Protein AF-A0AAN8J9K2-F1 (afdb_monomer)

Mean predicted aligned error: 12.11 Å

Radius of gyration: 24.66 Å; Cα contacts (8 Å, |Δi|>4): 725; chains: 1; bounding box: 83×42×64 Å

Sequence (300 aa):
MKTLQLVILACVVIAAQAEIIGHATCDNSMQFYADGVLYTHTNDNDWTKSSPIRIPDNTQVIAVKCLDLGVVGGIKLSLSNGIRTDRTWKCSATHQYGWETPQFDDRGWSYAVSSHFNWGSQPAALNGKADWIWTNIFWGRDTTVYCRKVIGRGISGHATCDNRMQFYADGVPYTHVNDNDWTKSSIIGIPDNTQVIAIKCLDYGVVGGIKLALSNGVKTDRTWKCSATYEYGWETPEFNDGYWPYAVLPDFDWGSQPAALNGRAQWIWTTGFWGQDTTVYCRKVIGYRQVAVAASHSHS

pLDDT: mean 87.19, std 16.58, range [32.22, 98.75]

Secondary structure (DSSP, 8-state):
--------------PPPPEEEEEEEEESEEEEEETTEEE--TTTT-TTS-EEEEEETT--EEEEEEE-SSS--EEEEEETTS-B-STTSEEESS--TTTTSTT---TTSEEPEE-----SS--GGGTTTS--EE-S-TTTT--EEEEEEE----EEEEEEEESEEEEEETTEEE--TTTT-TTSPEEEEE-TT--EEEEEEE--SS--EEEEEETTS-B-STTSEEESS--TTTTSTT---TTSPBPB-------S--GGGTTTS--BB-TTTTTT-SEEEEEEE-S-------------

Solvent-accessible surface area (backbone atoms only — not comparable to full-atom values): 16606 Å² total; per-residue (Å²): 133,88,81,82,81,82,82,79,81,78,79,78,79,74,76,77,77,61,66,36,38,36,38,35,34,14,32,31,35,44,46,42,24,48,52,52,46,79,56,87,58,94,30,31,70,35,44,57,37,56,25,80,42,76,43,61,59,66,41,39,16,40,20,37,39,32,36,30,87,69,48,70,58,33,37,37,32,39,38,73,83,70,53,48,34,46,53,87,30,34,24,36,66,67,90,57,91,60,62,35,28,69,87,47,84,60,84,87,42,45,58,21,35,67,59,86,75,81,78,76,74,60,27,76,94,52,60,94,60,44,34,39,26,35,57,89,54,68,74,48,70,53,36,42,39,44,35,37,39,84,66,35,82,35,38,33,36,37,34,34,18,35,33,34,43,45,41,25,50,51,49,46,77,56,88,56,94,31,33,71,35,42,61,36,56,23,80,43,75,42,57,62,73,40,37,16,42,20,37,39,32,37,31,85,68,56,61,39,36,34,37,30,34,37,73,82,69,54,48,34,44,58,88,30,32,24,37,67,67,92,58,92,58,64,36,28,63,85,49,82,56,87,84,44,47,61,21,36,65,68,96,68,84,79,74,73,60,27,75,92,49,61,93,61,40,34,55,24,30,50,94,35,29,76,50,72,43,46,42,37,42,35,36,39,79,75,38,88,76,82,75,76,80,80,79,83,79,88,81,132

Organism: Patella caerulea (NCBI:txid87958)

Structure (mmCIF, N/CA/C/O backbone):
data_AF-A0AAN8J9K2-F1
#
_entry.id   AF-A0AAN8J9K2-F1
#
loop_
_atom_site.group_PDB
_atom_site.id
_atom_site.type_symbol
_atom_site.label_atom_id
_atom_site.label_alt_id
_atom_site.label_comp_id
_atom_site.label_asym_id
_atom_site.label_entity_id
_atom_site.label_seq_id
_atom_site.pdbx_PDB_ins_code
_atom_site.Cartn_x
_atom_site.Cartn_y
_atom_site.Cartn_z
_atom_site.occupancy
_atom_site.B_iso_or_equiv
_atom_site.auth_seq_id
_atom_site.auth_comp_id
_atom_site.auth_asym_id
_atom_site.auth_atom_id
_atom_site.pdbx_PDB_model_num
ATOM 1 N N . MET A 1 1 ? -54.247 -21.910 -25.035 1.00 41.12 1 MET A N 1
ATOM 2 C CA . MET A 1 1 ? -53.601 -20.578 -25.025 1.00 41.12 1 MET A CA 1
ATOM 3 C C . MET A 1 1 ? -52.113 -20.782 -24.790 1.00 41.12 1 MET A C 1
ATOM 5 O O . MET A 1 1 ? -51.769 -21.415 -23.805 1.00 41.12 1 MET A O 1
ATOM 9 N N . LYS A 1 2 ? -51.252 -20.366 -25.729 1.00 36.28 2 LYS A N 1
ATOM 10 C CA . LYS A 1 2 ? -49.790 -20.498 -25.612 1.00 36.28 2 LYS A CA 1
ATOM 11 C C . LYS A 1 2 ? -49.259 -19.380 -24.712 1.00 36.28 2 LYS A C 1
ATOM 13 O O . LYS A 1 2 ? -49.459 -18.212 -25.028 1.00 36.28 2 LYS A O 1
ATOM 18 N N . THR A 1 3 ? -48.611 -19.741 -23.612 1.00 37.56 3 THR A N 1
ATOM 19 C CA . THR A 1 3 ? -47.959 -18.803 -22.694 1.00 37.56 3 THR A CA 1
ATOM 20 C C . THR A 1 3 ? -46.644 -18.338 -23.318 1.00 37.56 3 THR A C 1
ATOM 22 O O . THR A 1 3 ? -45.768 -19.154 -23.598 1.00 37.56 3 THR A O 1
ATOM 25 N N . LEU A 1 4 ? -46.523 -17.037 -23.585 1.00 37.03 4 LEU A N 1
ATOM 26 C CA . LEU A 1 4 ? -45.286 -16.407 -24.043 1.00 37.03 4 LEU A CA 1
ATOM 27 C C . LEU A 1 4 ? -44.317 -16.331 -22.850 1.00 37.03 4 LEU A C 1
ATOM 29 O O . LEU A 1 4 ? -44.597 -15.629 -21.880 1.00 37.03 4 LEU A O 1
ATOM 33 N N . GLN A 1 5 ? -43.197 -17.052 -22.898 1.00 40.88 5 GLN A N 1
ATOM 34 C CA . GLN A 1 5 ? -42.096 -16.849 -21.955 1.00 40.88 5 GLN A CA 1
ATOM 35 C C . GLN A 1 5 ? -41.319 -15.598 -22.373 1.00 40.88 5 GLN A C 1
ATOM 37 O O . GLN A 1 5 ? -40.659 -15.576 -23.410 1.00 40.88 5 GLN A O 1
ATOM 42 N N . LEU A 1 6 ? -41.425 -14.548 -21.561 1.00 37.19 6 LEU A N 1
ATOM 43 C CA . LEU A 1 6 ? -40.608 -13.350 -21.680 1.00 37.19 6 LEU A CA 1
ATOM 44 C C . LEU A 1 6 ? -39.219 -13.663 -21.104 1.00 37.19 6 LEU A C 1
ATOM 46 O O . LEU A 1 6 ? -39.054 -13.775 -19.891 1.00 37.19 6 LEU A O 1
ATOM 50 N N . VAL A 1 7 ? -38.224 -13.843 -21.971 1.00 44.41 7 VAL A N 1
ATOM 51 C CA . VAL A 1 7 ? -36.820 -13.965 -21.558 1.00 44.41 7 VAL A CA 1
ATOM 52 C C . VAL A 1 7 ? -36.289 -12.554 -21.317 1.00 44.41 7 VAL A C 1
ATOM 54 O O . VAL A 1 7 ? -36.022 -11.815 -22.262 1.00 44.41 7 VAL A O 1
ATOM 57 N N . ILE A 1 8 ? -36.173 -12.156 -20.049 1.00 47.91 8 ILE A N 1
ATOM 58 C CA . ILE A 1 8 ? -35.512 -10.904 -19.669 1.00 47.91 8 ILE A CA 1
ATOM 59 C C . ILE A 1 8 ? -34.005 -11.165 -19.683 1.00 47.91 8 ILE A C 1
ATOM 61 O O . ILE A 1 8 ? -33.465 -11.820 -18.794 1.00 47.91 8 ILE A O 1
ATOM 65 N N . LEU A 1 9 ? -33.330 -10.669 -20.719 1.00 43.59 9 LEU A N 1
ATOM 66 C CA . LEU A 1 9 ? -31.875 -10.653 -20.797 1.00 43.59 9 LEU A CA 1
ATOM 67 C C . LEU A 1 9 ? -31.359 -9.566 -19.840 1.00 43.59 9 LEU A C 1
ATOM 69 O O . LEU A 1 9 ? -31.400 -8.377 -20.156 1.00 43.59 9 LEU A O 1
ATOM 73 N N . ALA A 1 10 ? -30.919 -9.956 -18.644 1.00 49.59 10 ALA A N 1
ATOM 74 C CA . ALA A 1 10 ? -30.239 -9.043 -17.734 1.00 49.59 10 ALA A CA 1
ATOM 75 C C . ALA A 1 10 ? -28.840 -8.734 -18.293 1.00 49.59 10 ALA A C 1
ATOM 77 O O . ALA A 1 10 ? -27.917 -9.538 -18.172 1.00 49.59 10 ALA A O 1
ATOM 78 N N . CYS A 1 11 ? -28.683 -7.572 -18.930 1.00 40.84 11 CYS A N 1
ATOM 79 C CA . CYS A 1 11 ? -27.366 -7.020 -19.231 1.00 40.84 11 CYS A CA 1
ATOM 80 C C . CYS A 1 11 ? -26.673 -6.667 -17.912 1.00 40.84 11 CYS A C 1
ATOM 82 O O . CYS A 1 11 ? -26.972 -5.643 -17.298 1.00 40.84 11 CYS A O 1
ATOM 84 N N . VAL A 1 12 ? -25.736 -7.511 -17.480 1.00 45.75 12 VAL A N 1
ATOM 85 C CA . VAL A 1 12 ? -24.759 -7.143 -16.455 1.00 45.75 12 VAL A CA 1
ATOM 86 C C . VAL A 1 12 ? -23.856 -6.082 -17.077 1.00 45.75 12 VAL A C 1
ATOM 88 O O . VAL A 1 12 ? -22.980 -6.387 -17.883 1.00 45.75 12 VAL A O 1
ATOM 91 N N . VAL A 1 13 ? -24.099 -4.816 -16.743 1.00 42.50 13 VAL A N 1
ATOM 92 C CA . VAL A 1 13 ? -23.160 -3.738 -17.053 1.00 42.50 13 VAL A CA 1
ATOM 93 C C . VAL A 1 13 ? -21.994 -3.894 -16.085 1.00 42.50 13 VAL A C 1
ATOM 95 O O . VAL A 1 13 ? -22.038 -3.406 -14.959 1.00 42.50 13 VAL A O 1
ATOM 98 N N . ILE A 1 14 ? -20.963 -4.628 -16.502 1.00 46.41 14 ILE A N 1
ATOM 99 C CA . ILE A 1 14 ? -19.671 -4.602 -15.818 1.00 46.41 14 ILE A CA 1
ATOM 100 C C . ILE A 1 14 ? -19.115 -3.205 -16.083 1.00 46.41 14 ILE A C 1
ATOM 102 O O . ILE A 1 14 ? -18.741 -2.888 -17.213 1.00 46.41 14 ILE A O 1
ATOM 106 N N . ALA A 1 15 ? -19.134 -2.335 -15.073 1.00 48.16 15 ALA A N 1
ATOM 107 C CA . ALA A 1 15 ? -18.411 -1.076 -15.157 1.00 48.16 15 ALA A CA 1
ATOM 108 C C . ALA A 1 15 ? -16.940 -1.416 -15.434 1.00 48.16 15 ALA A C 1
ATOM 110 O O . ALA A 1 15 ? -16.332 -2.171 -14.676 1.00 48.16 15 ALA A O 1
ATOM 111 N N . ALA A 1 16 ? -16.395 -0.925 -16.549 1.00 55.97 16 ALA A N 1
ATOM 112 C CA . ALA A 1 16 ? -14.984 -1.108 -16.852 1.00 55.97 16 ALA A CA 1
ATOM 113 C C . ALA A 1 16 ? -14.168 -0.514 -15.696 1.00 55.97 16 ALA A C 1
ATOM 115 O O . ALA A 1 16 ? -14.369 0.649 -15.338 1.00 55.97 16 ALA A O 1
ATOM 116 N N . GLN A 1 17 ? -13.295 -1.322 -15.092 1.00 58.59 17 GLN A N 1
ATOM 117 C CA . GLN A 1 17 ? -12.352 -0.833 -14.093 1.00 58.59 17 GLN A CA 1
ATOM 118 C C . GLN A 1 17 ? -11.498 0.252 -14.754 1.00 58.59 17 GLN A C 1
ATOM 120 O O . GLN A 1 17 ? -11.040 0.075 -15.885 1.00 58.59 17 GLN A O 1
ATOM 125 N N . ALA A 1 18 ? -11.350 1.400 -14.097 1.00 72.75 18 ALA A N 1
ATOM 126 C CA . ALA A 1 18 ? -10.503 2.454 -14.625 1.00 72.75 18 ALA A CA 1
ATOM 127 C C . ALA A 1 18 ? -9.048 1.955 -14.673 1.00 72.75 18 ALA A C 1
ATOM 129 O O . ALA A 1 18 ? -8.596 1.207 -13.808 1.00 72.75 18 ALA A O 1
ATOM 130 N N . GLU A 1 19 ? -8.332 2.321 -15.736 1.00 87.44 19 GLU A N 1
ATOM 131 C CA . GLU A 1 19 ? -6.984 1.823 -16.009 1.00 87.44 19 GLU A CA 1
ATOM 132 C C . GLU A 1 19 ? -5.962 2.960 -15.919 1.00 87.44 19 GLU A C 1
ATOM 134 O O . GLU A 1 19 ? -6.150 4.049 -16.474 1.00 87.44 19 GLU A O 1
ATOM 139 N N . ILE A 1 20 ? -4.820 2.676 -15.298 1.00 89.25 20 ILE A N 1
ATOM 140 C CA . ILE A 1 20 ? -3.586 3.412 -15.554 1.00 89.25 20 ILE A CA 1
ATOM 141 C C . ILE A 1 20 ? -2.938 2.780 -16.784 1.00 89.25 20 ILE A C 1
ATOM 143 O O . ILE A 1 20 ? -2.649 1.584 -16.819 1.00 89.25 20 ILE A O 1
ATOM 147 N N . ILE A 1 21 ? -2.686 3.603 -17.797 1.00 95.12 21 ILE A N 1
ATOM 148 C CA . ILE A 1 21 ? -2.084 3.172 -19.057 1.00 95.12 21 ILE A CA 1
ATOM 149 C C . ILE A 1 21 ? -0.726 3.831 -19.240 1.00 95.12 21 ILE A C 1
ATOM 151 O O . ILE A 1 21 ? -0.488 4.930 -18.745 1.00 95.12 21 ILE A O 1
ATOM 155 N N . GLY A 1 22 ? 0.177 3.209 -19.982 1.00 95.81 22 GLY A N 1
ATOM 156 C CA . GLY A 1 22 ? 1.472 3.817 -20.247 1.00 95.81 22 GLY A CA 1
ATOM 157 C C . GLY A 1 22 ? 2.402 2.927 -21.034 1.00 95.81 22 GLY A C 1
ATOM 158 O O . GLY A 1 22 ? 1.971 2.044 -21.770 1.00 95.81 22 GLY A O 1
ATOM 159 N N . HIS A 1 23 ? 3.694 3.186 -20.885 1.00 97.69 23 HIS A N 1
ATOM 160 C CA . HIS A 1 23 ? 4.735 2.423 -21.551 1.00 97.69 23 HIS A CA 1
ATOM 161 C C . HIS A 1 23 ? 5.915 2.189 -20.618 1.00 97.69 23 HIS A C 1
ATOM 163 O O . HIS A 1 23 ? 6.234 3.043 -19.789 1.00 97.69 23 HIS A O 1
ATOM 169 N N . ALA A 1 24 ? 6.582 1.056 -20.799 1.00 97.44 24 ALA A N 1
ATOM 170 C CA . ALA A 1 24 ? 7.792 0.693 -20.079 1.00 97.44 24 ALA A CA 1
ATOM 171 C C . ALA A 1 24 ? 8.802 0.042 -21.024 1.00 97.44 24 ALA A C 1
ATOM 173 O O . ALA A 1 24 ? 8.425 -0.546 -22.037 1.00 97.44 24 ALA A O 1
ATOM 174 N N . THR A 1 25 ? 10.080 0.166 -20.707 1.00 96.88 25 THR A N 1
ATOM 175 C CA . THR A 1 25 ? 11.158 -0.556 -21.373 1.00 96.88 25 THR A CA 1
ATOM 176 C C . THR A 1 25 ? 12.334 -0.722 -20.416 1.00 96.88 25 THR A C 1
ATOM 178 O O . THR A 1 25 ? 12.466 0.030 -19.441 1.00 96.88 25 THR A O 1
ATOM 181 N N . CYS A 1 26 ? 13.183 -1.704 -20.692 1.00 95.38 26 CYS A N 1
ATOM 182 C CA . CYS A 1 26 ? 14.421 -1.918 -19.965 1.00 95.38 26 CYS A CA 1
ATOM 183 C C . CYS A 1 26 ? 15.499 -2.475 -20.898 1.00 95.38 26 CYS A C 1
ATOM 185 O O . CYS A 1 26 ? 15.197 -3.235 -21.815 1.00 95.38 26 CYS A O 1
ATOM 187 N N . ASP A 1 27 ? 16.745 -2.081 -20.652 1.00 94.25 27 ASP A N 1
ATOM 188 C CA . ASP A 1 27 ? 17.926 -2.598 -21.335 1.00 94.25 27 ASP A CA 1
ATOM 189 C C . ASP A 1 27 ? 18.567 -3.702 -20.469 1.00 94.25 27 ASP A C 1
ATOM 191 O O . ASP A 1 27 ? 19.147 -3.387 -19.432 1.00 94.25 27 ASP A O 1
ATOM 195 N N . ASN A 1 28 ? 18.401 -5.001 -20.762 1.00 92.81 28 ASN A N 1
ATOM 196 C CA . ASN A 1 28 ? 17.847 -5.624 -21.980 1.00 92.81 28 ASN A CA 1
ATOM 197 C C . ASN A 1 28 ? 16.523 -6.383 -21.790 1.00 92.81 28 ASN A C 1
ATOM 199 O O . ASN A 1 28 ? 15.751 -6.478 -22.740 1.00 92.81 28 ASN A O 1
ATOM 203 N N . SER A 1 29 ? 16.298 -6.999 -20.626 1.00 96.25 29 SER A N 1
ATOM 204 C CA . SER A 1 29 ? 15.162 -7.901 -20.393 1.00 96.25 29 SER A CA 1
ATOM 205 C C . SER A 1 29 ? 14.359 -7.483 -19.166 1.00 96.25 29 SER A C 1
ATOM 207 O O . SER A 1 29 ? 14.874 -7.437 -18.048 1.00 96.25 29 SER A O 1
ATOM 209 N N . MET A 1 30 ? 13.086 -7.171 -19.388 1.00 97.56 30 MET A N 1
ATOM 210 C CA . MET A 1 30 ? 12.161 -6.608 -18.418 1.00 97.56 30 MET A CA 1
ATOM 211 C C . MET A 1 30 ? 11.191 -7.664 -17.884 1.00 97.56 30 MET A C 1
ATOM 213 O O . MET A 1 30 ? 10.641 -8.473 -18.624 1.00 97.56 30 MET A O 1
ATOM 217 N N . GLN A 1 31 ? 10.897 -7.592 -16.592 1.00 98.0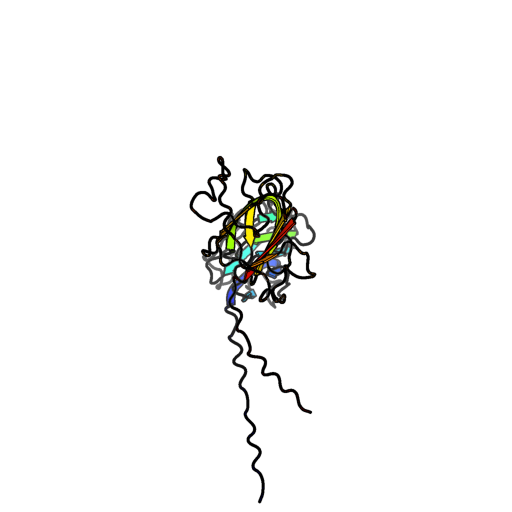6 31 GLN A N 1
ATOM 218 C CA . GLN A 1 31 ? 9.663 -8.122 -16.023 1.00 98.06 31 GLN A CA 1
ATOM 219 C C . GLN A 1 31 ? 8.965 -6.993 -15.275 1.00 98.06 31 GLN A C 1
ATOM 221 O O . GLN A 1 31 ? 9.548 -6.404 -14.361 1.00 98.06 31 GLN A O 1
ATOM 226 N N . PHE A 1 32 ? 7.735 -6.686 -15.677 1.00 98.25 32 PHE A N 1
ATOM 227 C CA . PHE A 1 32 ? 6.921 -5.644 -15.066 1.00 98.25 32 PHE A CA 1
ATOM 228 C C . PHE A 1 32 ? 5.867 -6.264 -14.148 1.00 98.25 32 PHE A C 1
ATOM 230 O O . PHE A 1 32 ? 5.163 -7.194 -14.536 1.00 98.25 32 PHE A O 1
ATOM 237 N N . TYR A 1 33 ? 5.734 -5.715 -12.948 1.00 98.19 33 TYR A N 1
ATOM 238 C CA . TYR A 1 33 ? 4.787 -6.148 -11.935 1.00 98.19 33 TYR A CA 1
ATOM 239 C C . TYR A 1 33 ? 3.902 -4.981 -11.502 1.00 98.19 33 TYR A C 1
ATOM 241 O O . TYR A 1 33 ? 4.382 -3.852 -11.366 1.00 98.19 33 TYR A O 1
ATOM 249 N N . ALA A 1 34 ? 2.637 -5.274 -11.217 1.00 95.50 34 ALA A N 1
ATOM 250 C CA . ALA A 1 34 ? 1.735 -4.386 -10.488 1.00 95.50 34 ALA A CA 1
ATOM 251 C C . ALA A 1 34 ? 1.108 -5.162 -9.330 1.00 95.50 34 ALA A C 1
ATOM 253 O O . ALA A 1 34 ? 0.528 -6.225 -9.545 1.00 95.50 34 ALA A O 1
ATOM 254 N N . ASP A 1 35 ? 1.294 -4.663 -8.108 1.00 90.31 35 ASP A N 1
ATOM 255 C CA . ASP A 1 35 ? 0.879 -5.309 -6.855 1.00 90.31 35 ASP A CA 1
ATOM 256 C C . ASP A 1 35 ? 1.276 -6.796 -6.762 1.00 90.31 35 ASP A C 1
ATOM 258 O O . ASP A 1 35 ? 0.542 -7.644 -6.260 1.00 90.31 35 ASP A O 1
ATOM 262 N N . GLY A 1 36 ? 2.464 -7.115 -7.275 1.00 91.12 36 GLY A N 1
ATOM 263 C CA . GLY A 1 36 ? 3.026 -8.463 -7.337 1.00 91.12 36 GLY A CA 1
ATOM 264 C C . GLY A 1 36 ? 2.519 -9.370 -8.459 1.00 91.12 36 GLY A C 1
ATOM 265 O O . GLY A 1 36 ? 3.048 -10.465 -8.640 1.00 91.12 36 GLY A O 1
ATOM 266 N N . VAL A 1 37 ? 1.568 -8.917 -9.275 1.00 94.81 37 VAL A N 1
ATOM 267 C CA . VAL A 1 37 ? 1.135 -9.638 -10.479 1.00 94.81 37 VAL A CA 1
ATOM 268 C C . VAL A 1 37 ? 2.083 -9.320 -11.632 1.00 94.81 37 VAL A C 1
ATOM 270 O O . VAL A 1 37 ? 2.276 -8.153 -11.964 1.00 94.81 37 VAL A O 1
ATOM 273 N N . LEU A 1 38 ? 2.661 -10.350 -12.255 1.00 96.81 38 LEU A N 1
ATOM 274 C CA . LEU A 1 38 ? 3.516 -10.223 -13.440 1.00 96.81 38 LEU A CA 1
ATOM 275 C C . LEU A 1 38 ? 2.678 -9.934 -14.695 1.00 96.81 38 LEU A C 1
ATOM 277 O O . LEU A 1 38 ? 1.781 -10.705 -15.034 1.00 96.81 38 LEU A O 1
ATOM 281 N N . TYR A 1 39 ? 3.040 -8.886 -15.433 1.00 95.19 39 TYR A N 1
ATOM 282 C CA . TYR A 1 39 ? 2.494 -8.578 -16.755 1.00 95.19 39 TYR A CA 1
ATOM 283 C C . TYR A 1 39 ? 3.565 -8.858 -17.804 1.00 95.19 39 TYR A C 1
ATOM 285 O O . TYR A 1 39 ? 4.663 -8.303 -17.751 1.00 95.19 39 TYR A O 1
ATOM 293 N N . THR A 1 40 ? 3.237 -9.728 -18.756 1.00 90.19 40 THR A N 1
ATOM 294 C CA . THR A 1 40 ? 4.143 -10.114 -19.842 1.00 90.19 40 THR A CA 1
ATOM 295 C C . THR A 1 40 ? 3.762 -9.399 -21.127 1.00 90.19 40 THR A C 1
ATOM 297 O O . THR A 1 40 ? 2.585 -9.329 -21.488 1.00 90.19 40 THR A O 1
ATOM 300 N N . HIS A 1 41 ? 4.760 -8.879 -21.835 1.00 90.50 41 HIS A N 1
ATOM 301 C CA . HIS A 1 41 ? 4.559 -8.178 -23.096 1.00 90.50 41 HIS A CA 1
ATOM 302 C C . HIS A 1 41 ? 5.574 -8.629 -24.146 1.00 90.50 41 HIS A C 1
ATOM 304 O O . HIS A 1 41 ? 6.641 -9.165 -23.858 1.00 90.50 41 HIS A O 1
ATOM 310 N N . THR A 1 42 ? 5.253 -8.374 -25.412 1.00 86.31 42 THR A N 1
ATOM 311 C CA . THR A 1 42 ? 6.068 -8.823 -26.549 1.00 86.31 42 THR A CA 1
ATOM 312 C C . THR A 1 42 ? 7.396 -8.080 -26.697 1.00 86.31 42 THR A C 1
ATOM 314 O O . THR A 1 42 ? 8.300 -8.597 -27.345 1.00 86.31 42 THR A O 1
ATOM 317 N N . ASN A 1 43 ? 7.520 -6.876 -26.130 1.00 92.06 43 ASN A N 1
ATOM 318 C CA . ASN A 1 43 ? 8.698 -6.012 -26.280 1.00 92.06 43 ASN A CA 1
ATOM 319 C C . ASN A 1 43 ? 9.626 -6.047 -25.055 1.00 92.06 43 ASN A C 1
ATOM 321 O O . ASN A 1 43 ? 10.591 -5.293 -25.007 1.00 92.06 43 ASN A O 1
ATOM 325 N N . ASP A 1 44 ? 9.365 -6.926 -24.083 1.00 92.44 44 ASP A N 1
ATOM 326 C CA . ASP A 1 44 ? 10.094 -6.951 -22.810 1.00 92.44 44 ASP A CA 1
ATOM 327 C C . ASP A 1 44 ? 11.592 -7.275 -22.963 1.00 92.44 44 ASP A C 1
ATOM 329 O O . ASP A 1 44 ? 12.351 -7.017 -22.041 1.00 92.44 44 ASP A O 1
ATOM 333 N N . ASN A 1 45 ? 12.033 -7.793 -24.116 1.00 93.69 45 ASN A N 1
ATOM 334 C CA . ASN A 1 45 ? 13.436 -8.123 -24.405 1.00 93.69 45 ASN A CA 1
ATOM 335 C C . ASN A 1 45 ? 14.073 -7.231 -25.494 1.00 93.69 45 ASN A C 1
ATOM 337 O O . ASN A 1 45 ? 15.044 -7.637 -26.133 1.00 93.69 45 ASN A O 1
ATOM 341 N N . ASP A 1 46 ? 13.490 -6.064 -25.782 1.00 91.38 46 ASP A N 1
ATOM 342 C CA . ASP A 1 46 ? 13.978 -5.132 -26.806 1.00 91.38 46 ASP A CA 1
ATOM 343 C C . ASP A 1 46 ? 13.831 -3.686 -26.318 1.00 91.38 46 ASP A C 1
ATOM 345 O O . ASP A 1 46 ? 12.769 -3.079 -26.453 1.00 91.38 46 ASP A O 1
ATOM 349 N N . TRP A 1 47 ? 14.914 -3.113 -25.786 1.00 91.19 47 TRP A N 1
ATOM 350 C CA . TRP A 1 47 ? 14.912 -1.766 -25.203 1.00 91.19 47 TRP A CA 1
ATOM 351 C C . TRP A 1 47 ? 14.592 -0.648 -26.208 1.00 91.19 47 TRP A C 1
ATOM 353 O O . TRP A 1 47 ? 14.177 0.452 -25.826 1.00 91.19 47 TRP A O 1
ATOM 363 N N . THR A 1 48 ? 14.762 -0.916 -27.508 1.00 92.31 48 THR A N 1
ATOM 364 C CA . THR A 1 48 ? 14.429 0.036 -28.579 1.00 92.31 48 THR A CA 1
ATOM 365 C C . THR A 1 48 ? 12.920 0.141 -28.803 1.00 92.31 48 THR A C 1
ATOM 367 O O . THR A 1 48 ? 12.433 1.093 -29.424 1.00 92.31 48 THR A O 1
ATOM 370 N N . LYS A 1 49 ? 12.156 -0.799 -28.236 1.00 93.81 49 LYS A N 1
ATOM 371 C CA . LYS A 1 49 ? 10.697 -0.816 -28.214 1.00 93.81 49 LYS A CA 1
ATOM 372 C C . LYS A 1 49 ? 10.201 -0.671 -26.780 1.00 93.81 49 LYS A C 1
ATOM 374 O O . LYS A 1 49 ? 10.861 -1.034 -25.813 1.00 93.81 49 LYS A O 1
ATOM 379 N N . SER A 1 50 ? 9.013 -0.100 -26.624 1.00 94.25 50 SER A N 1
ATOM 380 C CA . SER A 1 50 ? 8.344 -0.064 -25.328 1.00 94.25 50 SER A CA 1
ATOM 381 C C . SER A 1 50 ? 7.179 -1.042 -25.294 1.00 94.25 50 SER A C 1
ATOM 383 O O . SER A 1 50 ? 6.443 -1.203 -26.273 1.00 94.25 50 SER A O 1
ATOM 385 N N . SER A 1 51 ? 6.995 -1.683 -24.149 1.00 96.44 51 SER A N 1
ATOM 386 C CA . SER A 1 51 ? 5.829 -2.499 -23.836 1.00 96.44 51 SER A CA 1
ATOM 387 C C . SER A 1 51 ? 4.676 -1.589 -23.398 1.00 96.44 51 SER A C 1
ATOM 389 O O . SER A 1 51 ? 4.901 -0.692 -22.578 1.00 96.44 51 SER A O 1
ATOM 391 N N . PRO A 1 52 ? 3.460 -1.741 -23.955 1.00 95.81 52 PRO A N 1
ATOM 392 C CA . PRO A 1 52 ? 2.289 -1.012 -23.482 1.00 95.81 52 PRO A CA 1
ATOM 393 C C . PRO A 1 52 ? 1.859 -1.562 -22.121 1.00 95.81 52 PRO A C 1
ATOM 395 O O . PRO A 1 52 ? 1.642 -2.758 -21.986 1.00 95.81 52 PRO A O 1
ATOM 398 N N . ILE A 1 53 ? 1.701 -0.685 -21.136 1.00 96.50 53 ILE A N 1
ATOM 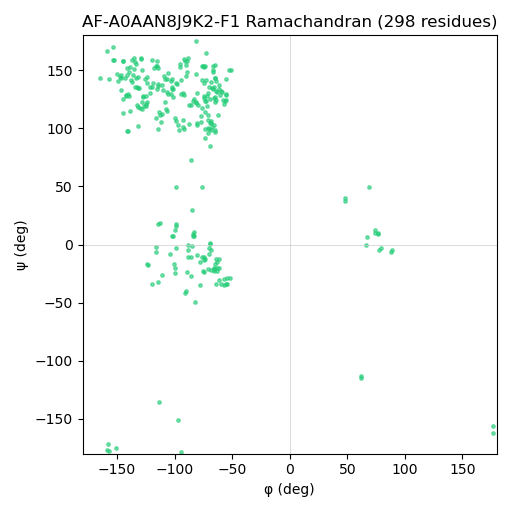399 C CA . ILE A 1 53 ? 1.259 -1.030 -19.785 1.00 96.50 53 ILE A CA 1
ATOM 400 C C . ILE A 1 53 ? -0.216 -0.673 -19.640 1.00 96.50 53 ILE A C 1
ATOM 402 O O . ILE A 1 53 ? -0.625 0.426 -20.023 1.00 96.50 53 ILE A O 1
ATOM 406 N N . ARG A 1 54 ? -0.996 -1.593 -19.072 1.00 95.12 54 ARG A N 1
ATOM 407 C CA . ARG A 1 54 ? -2.376 -1.379 -18.626 1.00 95.12 54 ARG A CA 1
ATOM 408 C C . ARG A 1 54 ? -2.554 -2.084 -17.295 1.00 95.12 54 ARG A C 1
ATOM 410 O O . ARG A 1 54 ? -2.422 -3.302 -17.233 1.00 95.12 54 ARG A O 1
ATOM 417 N N . ILE A 1 55 ? -2.796 -1.312 -16.248 1.00 92.75 55 ILE A N 1
ATOM 418 C CA . ILE A 1 55 ? -2.956 -1.813 -14.884 1.00 92.75 55 ILE A CA 1
ATOM 419 C C . ILE A 1 55 ? -4.189 -1.165 -14.251 1.00 92.75 55 ILE A C 1
ATOM 421 O O . ILE A 1 55 ? -4.558 -0.060 -14.659 1.00 92.75 55 ILE A O 1
ATOM 425 N N . PRO A 1 56 ? -4.814 -1.808 -13.256 1.00 87.62 56 PRO A N 1
ATOM 426 C CA . PRO A 1 56 ? -5.912 -1.204 -12.510 1.00 87.62 56 PRO A CA 1
ATOM 427 C C . PRO A 1 56 ? -5.521 0.149 -11.899 1.00 87.62 56 PRO A C 1
ATOM 429 O O . PRO A 1 56 ? -4.392 0.321 -11.430 1.00 87.62 56 PRO A O 1
ATOM 432 N N . ASP A 1 57 ? -6.432 1.120 -11.887 1.00 80.69 57 ASP A N 1
ATOM 433 C CA . ASP A 1 57 ? -6.178 2.454 -11.329 1.00 80.69 57 ASP A CA 1
ATOM 434 C C . ASP A 1 57 ? -5.947 2.475 -9.813 1.00 80.69 57 ASP A C 1
ATOM 436 O O . ASP A 1 57 ? -5.277 3.379 -9.312 1.00 80.69 57 ASP A O 1
ATOM 440 N N . ASN A 1 58 ? -6.396 1.431 -9.119 1.00 70.38 58 ASN A N 1
ATOM 441 C CA . ASN A 1 58 ? -6.135 1.166 -7.706 1.00 70.38 58 ASN A CA 1
ATOM 442 C C . ASN A 1 58 ? -4.788 0.460 -7.434 1.00 70.38 58 ASN A C 1
ATOM 444 O O . ASN A 1 58 ? -4.562 -0.012 -6.319 1.00 70.38 58 ASN A O 1
ATOM 448 N N . THR A 1 59 ? -3.893 0.349 -8.428 1.00 84.44 59 THR A N 1
ATOM 449 C CA . THR A 1 59 ? -2.560 -0.248 -8.226 1.00 84.44 59 THR A CA 1
ATOM 450 C C . THR A 1 59 ? -1.769 0.542 -7.180 1.00 84.44 59 THR A C 1
ATOM 452 O O . THR A 1 59 ? -1.593 1.757 -7.311 1.00 84.44 59 THR A O 1
ATOM 455 N N . GLN A 1 60 ? -1.215 -0.138 -6.174 1.00 83.69 60 GLN A N 1
ATOM 456 C CA . GLN A 1 60 ? -0.441 0.501 -5.104 1.00 83.69 60 GLN A CA 1
ATOM 457 C C . GLN A 1 60 ? 1.047 0.590 -5.408 1.00 83.69 60 GLN A C 1
ATOM 459 O O . GLN A 1 60 ? 1.678 1.611 -5.122 1.00 83.69 60 GLN A O 1
ATOM 464 N N . VAL A 1 61 ? 1.615 -0.470 -5.970 1.00 92.06 61 VAL A N 1
ATOM 465 C CA . VAL A 1 61 ? 3.037 -0.599 -6.266 1.00 92.06 61 VAL A CA 1
ATOM 466 C C . VAL A 1 61 ? 3.210 -1.098 -7.686 1.00 92.06 61 VAL A C 1
ATOM 468 O O . VAL A 1 61 ? 2.586 -2.066 -8.107 1.00 92.06 61 VAL A O 1
ATOM 471 N N . ILE A 1 62 ? 4.122 -0.457 -8.408 1.00 97.44 62 ILE A N 1
ATOM 472 C CA . ILE A 1 62 ? 4.695 -1.022 -9.627 1.00 97.44 62 ILE A CA 1
ATOM 473 C C . ILE A 1 62 ? 6.142 -1.401 -9.370 1.00 97.44 62 ILE A C 1
ATOM 475 O O . ILE A 1 62 ? 6.867 -0.727 -8.630 1.00 97.44 62 ILE A O 1
ATOM 479 N N . ALA A 1 63 ? 6.557 -2.484 -10.004 1.00 98.38 63 ALA A N 1
ATOM 480 C CA . ALA A 1 63 ? 7.870 -3.068 -9.836 1.00 98.38 63 ALA A CA 1
ATOM 481 C C . ALA A 1 63 ? 8.422 -3.490 -11.197 1.00 98.38 63 ALA A C 1
ATOM 483 O O . ALA A 1 63 ? 7.698 -3.968 -12.065 1.00 98.38 63 ALA A O 1
ATOM 484 N N . VAL A 1 64 ? 9.719 -3.295 -11.395 1.00 98.50 64 VAL A N 1
ATOM 485 C CA . VAL A 1 64 ? 10.431 -3.661 -12.612 1.00 98.50 64 VAL A CA 1
ATOM 486 C C . VAL A 1 64 ? 11.685 -4.415 -12.216 1.00 98.50 64 VAL A C 1
ATOM 488 O O . VAL A 1 64 ? 12.556 -3.870 -11.539 1.00 98.50 64 VAL A O 1
ATOM 491 N N . LYS A 1 65 ? 11.777 -5.670 -12.646 1.00 98.38 65 LYS A N 1
ATOM 492 C CA . LYS A 1 65 ? 13.050 -6.382 -12.695 1.00 98.38 65 LYS A CA 1
ATOM 493 C C . LYS A 1 65 ? 13.634 -6.150 -14.078 1.00 98.38 65 LYS A C 1
ATOM 495 O O . LYS A 1 65 ? 12.949 -6.372 -15.072 1.00 98.38 65 LYS A O 1
ATOM 500 N N . CYS A 1 66 ? 14.882 -5.717 -14.129 1.00 97.69 66 CYS A N 1
ATOM 501 C CA . CYS A 1 66 ? 15.614 -5.518 -15.366 1.00 97.69 66 CYS A CA 1
ATOM 502 C C . CYS A 1 66 ? 16.915 -6.311 -15.329 1.00 97.69 66 CYS A C 1
ATOM 504 O O . CYS A 1 66 ? 17.677 -6.202 -14.368 1.00 97.69 66 CYS A O 1
ATOM 506 N N . LEU A 1 67 ? 17.142 -7.118 -16.358 1.00 96.75 67 LEU A N 1
ATOM 507 C CA . LEU A 1 67 ? 18.377 -7.853 -16.594 1.00 96.75 67 LEU A CA 1
ATOM 508 C C . LEU A 1 67 ? 19.135 -7.181 -17.746 1.00 96.75 67 LEU A C 1
ATOM 510 O O . LEU A 1 67 ? 18.663 -7.182 -18.883 1.00 96.75 67 LEU A O 1
ATOM 514 N N . ASP A 1 68 ? 20.303 -6.632 -17.432 1.00 94.50 68 ASP A N 1
ATOM 515 C CA . ASP A 1 68 ? 21.304 -6.142 -18.379 1.00 94.50 68 ASP A CA 1
ATOM 516 C C . ASP A 1 68 ? 22.203 -7.314 -18.807 1.00 94.50 68 ASP A C 1
ATOM 518 O O . ASP A 1 68 ? 22.835 -7.979 -17.982 1.00 94.50 68 ASP A O 1
ATOM 522 N N . LEU A 1 69 ? 22.222 -7.591 -20.109 1.00 91.38 69 LEU A N 1
ATOM 523 C CA . LEU A 1 69 ? 23.082 -8.574 -20.775 1.00 91.38 69 LEU A CA 1
ATOM 524 C C . LEU A 1 69 ? 24.313 -7.908 -21.415 1.00 91.38 69 LEU A C 1
ATOM 526 O O . LEU A 1 69 ? 25.146 -8.601 -22.005 1.00 91.38 69 LEU A O 1
ATOM 530 N N . GLY A 1 70 ? 24.407 -6.579 -21.345 1.00 87.56 70 GLY A N 1
ATOM 531 C CA . GLY A 1 70 ? 25.477 -5.775 -21.909 1.00 87.56 70 GLY A CA 1
ATOM 532 C C . GLY A 1 70 ? 26.327 -5.093 -20.839 1.00 87.56 70 GLY A C 1
ATOM 533 O O . GLY A 1 70 ? 26.801 -5.712 -19.888 1.00 87.56 70 GLY A O 1
ATOM 534 N N . VAL A 1 71 ? 26.611 -3.811 -21.077 1.00 85.69 71 VAL A N 1
ATOM 535 C CA . VAL A 1 71 ? 27.467 -2.981 -20.215 1.00 85.69 71 VAL A CA 1
ATOM 536 C C . VAL A 1 71 ? 26.655 -1.907 -19.488 1.00 85.69 71 VAL A C 1
ATOM 538 O O . VAL A 1 71 ? 27.079 -1.421 -18.440 1.00 85.69 71 VAL A O 1
ATOM 541 N N . VAL A 1 72 ? 25.522 -1.476 -20.043 1.00 89.94 72 VAL A N 1
ATOM 542 C CA . VAL A 1 72 ? 24.747 -0.361 -19.497 1.00 89.94 72 VAL A CA 1
ATOM 543 C C . VAL A 1 72 ? 23.280 -0.752 -19.406 1.00 89.94 72 VAL A C 1
ATOM 545 O O . VAL A 1 72 ? 22.550 -0.671 -20.386 1.00 89.94 72 VAL A O 1
ATOM 548 N N . GLY A 1 73 ? 22.849 -1.083 -18.192 1.00 93.25 73 GLY A N 1
ATOM 549 C CA . GLY A 1 73 ? 21.444 -1.261 -17.866 1.00 93.25 73 GLY A CA 1
ATOM 550 C C . GLY A 1 73 ? 20.691 0.060 -17.714 1.00 93.25 73 GLY A C 1
ATOM 551 O O . GLY A 1 73 ? 21.247 1.109 -17.363 1.00 93.25 73 GLY A O 1
ATOM 552 N N . GLY A 1 74 ? 19.387 0.001 -17.955 1.00 95.56 74 GLY A N 1
ATOM 553 C CA . GLY A 1 74 ? 18.496 1.130 -17.739 1.00 95.56 74 GLY A CA 1
ATOM 554 C C . GLY A 1 74 ? 17.037 0.707 -17.731 1.00 95.56 74 GLY A C 1
ATOM 555 O O . GLY A 1 74 ? 16.628 -0.148 -18.507 1.00 95.56 74 GLY A O 1
ATOM 556 N N . ILE A 1 75 ? 16.237 1.338 -16.875 1.00 97.44 75 ILE A N 1
ATOM 557 C CA . ILE A 1 75 ? 14.775 1.203 -16.856 1.00 97.44 75 ILE A CA 1
ATOM 558 C C . ILE A 1 75 ? 14.162 2.549 -17.222 1.00 97.44 75 ILE A C 1
ATOM 560 O O . ILE A 1 75 ? 14.585 3.586 -16.704 1.00 97.44 75 ILE A O 1
ATOM 564 N N . LYS A 1 76 ? 13.140 2.543 -18.081 1.00 97.38 76 LYS A N 1
ATOM 565 C CA . LYS A 1 76 ? 12.396 3.752 -18.439 1.00 97.38 76 LYS A CA 1
ATOM 566 C C . LYS A 1 76 ? 10.905 3.478 -18.547 1.00 97.38 76 LYS A C 1
ATOM 568 O O . LYS A 1 76 ? 10.486 2.587 -19.279 1.00 97.38 76 LYS A O 1
ATOM 573 N N . LEU A 1 77 ? 10.091 4.264 -17.848 1.00 97.44 77 LEU A N 1
ATOM 574 C CA . LEU A 1 77 ? 8.638 4.094 -17.828 1.00 97.44 77 LEU A CA 1
ATOM 575 C C . LEU A 1 77 ? 7.915 5.425 -17.617 1.00 97.44 77 LEU A C 1
ATOM 577 O O . LEU A 1 77 ? 8.402 6.313 -16.918 1.00 97.44 77 LEU A O 1
ATOM 581 N N . SER A 1 78 ? 6.733 5.556 -18.219 1.00 97.62 78 SER A N 1
ATOM 582 C CA . SER A 1 78 ? 5.821 6.688 -18.026 1.00 97.62 78 SER A CA 1
ATOM 583 C C . SER A 1 78 ? 4.367 6.223 -18.123 1.00 97.62 78 SER A C 1
ATOM 585 O O . SER A 1 78 ? 4.013 5.494 -19.053 1.00 97.62 78 SER A O 1
ATOM 587 N N . LEU A 1 79 ? 3.542 6.647 -17.165 1.00 95.69 79 LEU A N 1
ATOM 588 C CA . LEU A 1 79 ? 2.135 6.275 -17.010 1.00 95.69 79 LEU A CA 1
ATOM 589 C C . LEU A 1 79 ? 1.206 7.498 -17.084 1.00 95.69 79 LEU A C 1
ATOM 591 O O . LEU A 1 79 ? 1.611 8.636 -16.837 1.00 95.69 79 LEU A O 1
ATOM 595 N N . SER A 1 80 ? -0.069 7.255 -17.389 1.00 92.56 80 SER A N 1
ATOM 596 C CA . SER A 1 80 ? -1.119 8.263 -17.583 1.00 92.56 80 SER A CA 1
ATOM 597 C C . SER A 1 80 ? -1.469 9.042 -16.317 1.00 92.56 80 SER A C 1
ATOM 599 O O . SER A 1 80 ? -1.945 10.170 -16.408 1.00 92.56 80 SER A O 1
ATOM 601 N N . ASN A 1 81 ? -1.193 8.483 -15.137 1.00 83.69 81 ASN A N 1
ATOM 602 C CA . ASN A 1 81 ? -1.385 9.141 -13.843 1.00 83.69 81 ASN A CA 1
ATOM 603 C C . ASN A 1 81 ? -0.210 10.058 -13.439 1.00 83.69 81 ASN A C 1
ATOM 605 O O . ASN A 1 81 ? -0.181 10.562 -12.317 1.00 83.69 81 ASN A O 1
ATOM 609 N N . GLY A 1 82 ? 0.756 10.276 -14.338 1.00 88.62 82 GLY A N 1
ATOM 610 C CA . GLY A 1 82 ? 1.904 11.159 -14.125 1.00 88.62 82 GLY A CA 1
ATOM 611 C C . GLY A 1 82 ? 3.115 10.484 -13.482 1.00 88.62 82 GLY A C 1
ATOM 612 O O . GLY A 1 82 ? 4.168 11.116 -13.379 1.00 88.62 82 GLY A O 1
ATOM 613 N N . ILE A 1 83 ? 3.007 9.209 -13.094 1.00 93.81 83 ILE A N 1
ATOM 614 C CA . ILE A 1 83 ? 4.159 8.434 -12.637 1.00 93.81 83 ILE A CA 1
ATOM 615 C C . ILE A 1 83 ? 5.127 8.225 -13.799 1.00 93.81 83 ILE A C 1
ATOM 617 O O . ILE A 1 83 ? 4.746 7.844 -14.906 1.00 93.81 83 ILE A O 1
ATOM 621 N N . ARG A 1 84 ? 6.407 8.455 -13.527 1.00 96.56 84 ARG A N 1
ATOM 622 C CA . ARG A 1 84 ? 7.508 8.242 -14.461 1.00 96.56 84 ARG A CA 1
ATOM 623 C C . ARG A 1 84 ? 8.737 7.751 -13.715 1.00 96.56 84 ARG A C 1
ATOM 625 O O . ARG A 1 84 ? 8.848 7.961 -12.506 1.00 96.56 84 ARG A O 1
ATOM 632 N N . THR A 1 85 ? 9.650 7.099 -14.420 1.00 98.06 85 THR A N 1
ATOM 633 C CA . THR A 1 85 ? 10.973 6.785 -13.876 1.00 98.06 85 THR A CA 1
ATOM 634 C C . THR A 1 85 ? 11.759 8.065 -13.639 1.00 98.06 85 THR A C 1
ATOM 636 O O . THR A 1 85 ? 11.880 8.914 -14.523 1.00 98.06 85 THR A O 1
ATOM 639 N N . ASP A 1 86 ? 12.240 8.209 -12.410 1.00 96.25 86 ASP A N 1
ATOM 640 C CA . ASP A 1 86 ? 13.063 9.310 -11.921 1.00 96.25 86 ASP A CA 1
ATOM 641 C C . ASP A 1 86 ? 13.838 8.853 -10.667 1.00 96.25 86 ASP A C 1
ATOM 643 O O . ASP A 1 86 ? 13.740 7.702 -10.228 1.00 96.25 86 ASP A O 1
ATOM 647 N N . ARG A 1 87 ? 14.597 9.761 -10.050 1.00 96.31 87 ARG A N 1
ATOM 648 C CA . ARG A 1 87 ? 15.423 9.467 -8.861 1.00 96.31 87 ARG A CA 1
ATOM 649 C C . ARG A 1 87 ? 14.627 9.153 -7.591 1.00 96.31 87 ARG A C 1
ATOM 651 O O . ARG A 1 87 ? 15.218 8.837 -6.566 1.00 96.31 87 ARG A O 1
ATOM 658 N N . THR A 1 88 ? 13.299 9.257 -7.621 1.00 95.25 88 THR A N 1
ATOM 659 C CA . THR A 1 88 ? 12.440 8.950 -6.467 1.00 95.25 88 THR A CA 1
ATOM 660 C C . THR A 1 88 ? 12.036 7.475 -6.402 1.00 95.25 88 THR A C 1
ATOM 662 O O . THR A 1 88 ? 11.287 7.080 -5.504 1.00 95.25 88 THR A O 1
ATOM 665 N N . TRP A 1 89 ? 12.484 6.661 -7.357 1.00 97.88 89 TRP A N 1
ATOM 666 C CA . TRP A 1 89 ? 12.343 5.207 -7.339 1.00 97.88 89 TRP A CA 1
ATOM 667 C C . TRP A 1 89 ? 13.319 4.566 -6.356 1.00 97.88 89 TRP A C 1
ATOM 669 O O . TRP A 1 89 ? 14.383 5.118 -6.079 1.00 97.88 89 TRP A O 1
ATOM 679 N N . LYS A 1 90 ? 12.958 3.392 -5.838 1.00 97.88 90 LYS A N 1
ATOM 680 C CA . LYS A 1 90 ? 13.804 2.581 -4.957 1.00 97.88 90 LYS A CA 1
ATOM 681 C C . LYS A 1 90 ? 14.324 1.384 -5.733 1.00 97.88 90 LYS A C 1
ATOM 683 O O . LYS A 1 90 ? 13.527 0.701 -6.369 1.00 97.88 90 LYS A O 1
ATOM 688 N N . CYS A 1 91 ? 15.628 1.124 -5.671 1.00 98.12 91 CYS A N 1
ATOM 689 C CA . CYS A 1 91 ? 16.263 0.041 -6.419 1.00 98.12 91 CYS A CA 1
ATOM 690 C C . CYS A 1 91 ? 17.258 -0.765 -5.572 1.00 98.12 91 CYS A C 1
ATOM 692 O O . CYS A 1 91 ? 17.889 -0.244 -4.648 1.00 98.12 91 CYS A O 1
ATOM 694 N N . SER A 1 92 ? 17.416 -2.037 -5.931 1.00 97.38 92 SER A N 1
ATOM 695 C CA . SER A 1 92 ? 18.357 -2.992 -5.343 1.00 97.38 92 SER A CA 1
ATOM 696 C C . SER A 1 92 ? 18.913 -3.912 -6.430 1.00 97.38 92 SER A C 1
ATOM 698 O O . SER A 1 92 ? 18.179 -4.311 -7.329 1.00 97.38 92 SER A O 1
ATOM 700 N N . ALA A 1 93 ? 20.188 -4.291 -6.333 1.00 96.50 93 ALA A N 1
ATOM 701 C CA . ALA A 1 93 ? 20.778 -5.359 -7.152 1.00 96.50 93 ALA A CA 1
ATOM 702 C C . ALA A 1 93 ? 20.573 -6.760 -6.543 1.00 96.50 93 ALA A C 1
ATOM 704 O O . ALA A 1 93 ? 20.805 -7.785 -7.180 1.00 96.50 93 ALA A O 1
ATOM 705 N N . THR A 1 94 ? 20.109 -6.815 -5.294 1.00 96.12 94 THR A N 1
ATOM 706 C CA . THR A 1 94 ? 19.856 -8.058 -4.566 1.00 96.12 94 THR A CA 1
ATOM 707 C C . THR A 1 94 ? 18.368 -8.369 -4.582 1.00 96.12 94 THR A C 1
ATOM 709 O O . THR A 1 94 ? 17.555 -7.536 -4.171 1.00 96.12 94 THR A O 1
ATOM 712 N N . HIS A 1 95 ? 18.025 -9.584 -5.010 1.00 96.19 95 HIS A N 1
ATOM 713 C CA . HIS A 1 95 ? 16.663 -10.100 -4.940 1.00 96.19 95 HIS A CA 1
ATOM 714 C C . HIS A 1 95 ? 16.225 -10.282 -3.484 1.00 96.19 95 HIS A C 1
ATOM 716 O O . HIS A 1 95 ? 16.955 -10.859 -2.677 1.00 96.19 95 HIS A O 1
ATOM 722 N N . GLN A 1 96 ? 15.008 -9.850 -3.168 1.00 95.75 96 GLN A N 1
ATOM 723 C CA . GLN A 1 96 ? 14.356 -10.114 -1.888 1.00 95.75 96 GLN A CA 1
ATOM 724 C C . GLN A 1 96 ? 12.956 -10.638 -2.170 1.00 95.75 96 GLN A C 1
ATOM 726 O O . GLN A 1 96 ? 12.274 -10.105 -3.032 1.00 95.75 96 GLN A O 1
ATOM 731 N N . TYR A 1 97 ? 12.530 -11.693 -1.484 1.00 91.81 97 TYR A N 1
ATOM 732 C CA . TYR A 1 97 ? 11.229 -12.303 -1.753 1.00 91.81 97 TYR A CA 1
ATOM 733 C C . TYR A 1 97 ? 10.078 -11.313 -1.503 1.00 91.81 97 TYR A C 1
ATOM 735 O O . TYR A 1 97 ? 10.062 -10.636 -0.475 1.00 91.81 97 TYR A O 1
ATOM 743 N N . GLY A 1 98 ? 9.122 -11.246 -2.436 1.00 85.12 98 GLY A N 1
ATOM 744 C CA . GLY A 1 98 ? 7.945 -10.381 -2.344 1.00 85.12 98 GLY A CA 1
ATOM 745 C C . GLY A 1 98 ? 8.216 -8.892 -2.574 1.00 85.12 98 GLY A C 1
ATOM 746 O O . GLY A 1 98 ? 7.337 -8.082 -2.286 1.00 85.12 98 GLY A O 1
ATOM 747 N N . TRP A 1 99 ? 9.395 -8.507 -3.077 1.00 95.81 99 TRP A N 1
ATOM 748 C CA . TRP A 1 99 ? 9.784 -7.110 -3.331 1.00 95.81 99 TRP A CA 1
ATOM 749 C C . TRP A 1 99 ? 8.799 -6.338 -4.227 1.00 95.81 99 TRP A C 1
ATOM 751 O O . TRP A 1 99 ? 8.643 -5.120 -4.108 1.00 95.81 99 TRP A O 1
ATOM 761 N N . GLU A 1 100 ? 8.116 -7.054 -5.111 1.00 96.31 100 GLU A N 1
ATOM 762 C CA . GLU A 1 100 ? 7.112 -6.567 -6.048 1.00 96.31 100 GLU A CA 1
ATOM 763 C C . GLU A 1 100 ? 5.742 -6.269 -5.411 1.00 96.31 100 GLU A C 1
ATOM 765 O O . GLU A 1 100 ? 4.882 -5.670 -6.057 1.00 96.31 100 GLU A O 1
ATOM 770 N N . THR A 1 101 ? 5.529 -6.677 -4.156 1.00 82.69 101 THR A N 1
ATOM 771 C CA . THR A 1 101 ? 4.234 -6.576 -3.468 1.00 82.69 101 THR A CA 1
ATOM 772 C C . THR A 1 101 ? 4.072 -5.255 -2.698 1.00 82.69 101 THR A C 1
ATOM 774 O O . THR A 1 101 ? 5.072 -4.624 -2.320 1.00 82.69 101 THR A O 1
ATOM 777 N N . PRO A 1 102 ? 2.829 -4.820 -2.407 1.00 79.50 102 PRO A N 1
ATOM 778 C CA . PRO A 1 102 ? 2.570 -3.623 -1.602 1.00 79.50 102 PRO A CA 1
ATOM 779 C C . PRO A 1 102 ? 3.110 -3.686 -0.169 1.00 79.50 102 PRO A C 1
ATOM 781 O O . PRO A 1 102 ? 3.489 -2.658 0.385 1.00 79.50 102 PRO A O 1
ATOM 784 N N . GLN A 1 103 ? 3.174 -4.879 0.430 1.00 77.94 103 GLN A N 1
ATOM 785 C CA . GLN A 1 103 ? 3.548 -5.074 1.836 1.00 77.94 103 GLN A CA 1
ATOM 786 C C . GLN A 1 103 ? 5.066 -5.042 2.065 1.00 77.94 103 GLN A C 1
ATOM 788 O O . GLN A 1 103 ? 5.520 -5.038 3.209 1.00 77.94 103 GLN A O 1
ATOM 793 N N . PHE A 1 104 ? 5.860 -5.036 0.992 1.00 79.62 104 PHE A N 1
ATOM 794 C CA . PHE A 1 104 ? 7.311 -5.038 1.088 1.00 79.62 104 PHE A CA 1
ATOM 795 C C . PHE A 1 104 ? 7.871 -3.703 1.599 1.00 79.62 104 PHE A C 1
ATOM 797 O O . PHE A 1 104 ? 7.568 -2.632 1.062 1.00 79.62 104 PHE A O 1
ATOM 804 N N . ASP A 1 105 ? 8.749 -3.790 2.600 1.00 80.38 105 ASP A N 1
ATOM 805 C CA . ASP A 1 105 ? 9.465 -2.659 3.186 1.00 80.38 105 ASP A CA 1
ATOM 806 C C . ASP A 1 105 ? 10.772 -2.361 2.431 1.00 80.38 105 ASP A C 1
ATOM 808 O O . ASP A 1 105 ? 11.787 -3.034 2.607 1.00 80.38 105 ASP A O 1
ATOM 812 N N . ASP A 1 106 ? 10.769 -1.303 1.617 1.00 85.75 106 ASP A N 1
ATOM 813 C CA . ASP A 1 106 ? 11.921 -0.864 0.820 1.00 85.75 106 ASP A CA 1
ATOM 814 C C . ASP A 1 106 ? 12.721 0.286 1.451 1.00 85.75 106 ASP A C 1
ATOM 816 O O . ASP A 1 106 ? 13.551 0.927 0.790 1.00 85.75 106 ASP A O 1
ATOM 820 N N . ARG A 1 107 ? 12.528 0.557 2.750 1.00 85.38 107 ARG A N 1
ATOM 821 C CA . ARG A 1 107 ? 13.278 1.617 3.446 1.00 85.38 107 ARG A CA 1
ATOM 822 C C . ARG A 1 107 ? 14.787 1.404 3.359 1.00 85.38 107 ARG A C 1
ATOM 824 O O . ARG A 1 107 ? 15.518 2.381 3.211 1.00 85.38 107 ARG A O 1
ATOM 831 N N . GLY A 1 108 ? 15.232 0.146 3.372 1.00 85.62 108 GLY A N 1
ATOM 832 C CA . GLY A 1 108 ? 16.638 -0.236 3.218 1.00 85.62 108 GLY A CA 1
ATOM 833 C C . GLY A 1 108 ? 17.193 -0.126 1.791 1.00 85.62 108 GLY A C 1
ATOM 834 O O . GLY A 1 108 ? 18.401 -0.245 1.608 1.00 85.62 108 GLY A O 1
ATOM 835 N N . TRP A 1 109 ? 16.353 0.092 0.774 1.00 96.50 109 TRP A N 1
ATOM 836 C CA . TRP A 1 109 ? 16.807 0.219 -0.612 1.00 96.50 109 TRP A CA 1
ATOM 837 C C . TRP A 1 109 ? 17.332 1.625 -0.896 1.00 96.50 109 TRP A C 1
ATOM 839 O O . TRP A 1 109 ? 16.826 2.629 -0.379 1.00 96.50 109 TRP A O 1
ATOM 849 N N . SER A 1 110 ? 18.337 1.705 -1.766 1.00 96.50 110 SER A N 1
ATOM 850 C CA . SER A 1 110 ? 18.845 2.992 -2.239 1.00 96.50 110 SER A CA 1
ATOM 851 C C . SER A 1 110 ? 17.874 3.617 -3.236 1.00 96.50 110 SER A C 1
ATOM 853 O O . SER A 1 110 ? 17.117 2.925 -3.919 1.00 96.50 110 SER A O 1
ATOM 855 N N . TYR A 1 111 ? 17.895 4.944 -3.318 1.00 97.12 111 TYR A N 1
ATOM 856 C CA . TYR A 1 111 ? 17.221 5.639 -4.406 1.00 97.12 111 TYR A CA 1
ATOM 857 C C . TYR A 1 111 ? 17.897 5.329 -5.739 1.00 97.12 111 TYR A C 1
ATOM 859 O O . TYR A 1 111 ? 19.112 5.120 -5.803 1.00 97.12 111 TYR A O 1
ATOM 867 N N . ALA A 1 112 ? 17.098 5.321 -6.796 1.00 97.38 112 ALA A N 1
ATOM 868 C CA . ALA A 1 112 ? 17.585 5.178 -8.149 1.00 97.38 112 ALA A CA 1
ATOM 869 C C . ALA A 1 112 ? 18.421 6.395 -8.563 1.00 97.38 112 ALA A C 1
ATOM 871 O O . ALA A 1 112 ? 18.226 7.522 -8.097 1.00 97.38 112 ALA A O 1
ATOM 872 N N . VAL A 1 113 ? 19.328 6.173 -9.502 1.00 95.75 113 VAL A N 1
ATOM 873 C CA . VAL A 1 113 ? 20.127 7.224 -10.134 1.00 95.75 113 VAL A CA 1
ATOM 874 C C . VAL A 1 113 ? 19.691 7.388 -11.583 1.00 95.75 113 VAL A C 1
ATOM 876 O O . VAL A 1 113 ? 19.484 6.400 -12.283 1.00 95.75 113 VAL A O 1
ATOM 879 N N . SER A 1 114 ? 19.562 8.634 -12.046 1.00 93.56 114 SER A N 1
ATOM 880 C CA . SER A 1 114 ? 19.323 8.895 -13.469 1.00 93.56 114 SER A CA 1
ATOM 881 C C . SER A 1 114 ? 20.620 8.676 -14.245 1.00 93.56 114 SER A C 1
ATOM 883 O O . SER A 1 114 ? 21.649 9.284 -13.927 1.00 93.56 114 SER A O 1
ATOM 885 N N . SER A 1 115 ? 20.567 7.841 -15.276 1.00 86.19 115 SER A N 1
ATOM 886 C CA . SER A 1 115 ? 21.668 7.660 -16.211 1.00 86.19 115 SER A CA 1
ATOM 887 C C . SER A 1 115 ? 21.753 8.839 -17.179 1.00 86.19 115 SER A C 1
ATOM 889 O O . SER A 1 115 ? 20.741 9.353 -17.653 1.00 86.19 115 SER A O 1
ATOM 891 N N . HIS A 1 116 ? 22.984 9.239 -17.492 1.00 83.12 116 HIS A N 1
ATOM 892 C CA . HIS A 1 116 ? 23.289 10.219 -18.539 1.00 83.12 116 HIS A CA 1
ATOM 893 C C . HIS A 1 116 ? 23.802 9.534 -19.815 1.00 83.12 116 HIS A C 1
ATOM 895 O O . HIS A 1 116 ? 24.271 10.204 -20.734 1.00 83.12 116 HIS A O 1
ATOM 901 N N . PHE A 1 117 ? 23.758 8.198 -19.863 1.00 87.19 117 PHE A N 1
ATOM 902 C CA . PHE A 1 117 ? 24.137 7.447 -21.048 1.00 87.19 117 PHE A CA 1
ATOM 903 C C . PHE A 1 117 ? 23.174 7.749 -22.202 1.00 87.19 117 PHE A C 1
ATOM 905 O O . PHE A 1 117 ? 21.972 7.949 -22.009 1.00 87.19 117 PHE A O 1
ATOM 912 N N . ASN A 1 118 ? 23.715 7.806 -23.416 1.00 87.50 118 ASN A N 1
ATOM 913 C CA . ASN A 1 118 ? 22.935 8.074 -24.612 1.00 87.50 118 ASN A CA 1
ATOM 914 C C . ASN A 1 118 ? 22.548 6.756 -25.290 1.00 87.50 118 ASN A C 1
ATOM 916 O O . ASN A 1 118 ? 23.322 6.207 -26.068 1.00 87.50 118 ASN A O 1
ATOM 920 N N . TRP A 1 119 ? 21.320 6.299 -25.041 1.00 88.00 119 TRP A N 1
ATOM 921 C CA . TRP A 1 119 ? 20.720 5.145 -25.724 1.00 88.00 119 TRP A CA 1
ATOM 922 C C . TRP A 1 119 ? 20.392 5.399 -27.208 1.00 88.00 119 TRP A C 1
ATOM 924 O O . TRP A 1 119 ? 19.879 4.519 -27.885 1.00 88.00 119 TRP A O 1
ATOM 934 N N . GLY A 1 120 ? 20.658 6.587 -27.759 1.00 87.38 120 GLY A N 1
ATOM 935 C CA . GLY A 1 120 ? 20.403 6.877 -29.169 1.00 87.38 120 GLY A CA 1
ATOM 936 C C . GLY A 1 120 ? 18.918 6.754 -29.525 1.00 87.38 120 GLY A C 1
ATOM 937 O O . GLY A 1 120 ? 18.097 7.541 -29.045 1.00 87.38 120 GLY A O 1
ATOM 938 N N . SER A 1 121 ? 18.579 5.780 -30.376 1.00 83.38 121 SER A N 1
ATOM 939 C CA . SER A 1 121 ? 17.213 5.532 -30.859 1.00 83.38 121 SER A CA 1
ATOM 940 C C . SER A 1 121 ? 16.324 4.970 -29.749 1.00 83.38 121 SER A C 1
ATOM 942 O O . SER A 1 121 ? 16.306 3.773 -29.489 1.00 83.38 121 SER A O 1
ATOM 944 N N . GLN A 1 122 ? 15.572 5.854 -29.097 1.00 83.62 122 GLN A N 1
ATOM 945 C CA . GLN A 1 122 ? 14.677 5.511 -27.992 1.00 83.62 122 GLN A CA 1
ATOM 946 C C . GLN A 1 122 ? 13.234 5.279 -28.473 1.00 83.62 122 GLN A C 1
ATOM 948 O O . GLN A 1 122 ? 12.806 5.919 -29.440 1.00 83.62 122 GLN A O 1
ATOM 953 N N . PRO A 1 123 ? 12.435 4.458 -27.760 1.00 87.94 123 PRO A N 1
ATOM 954 C CA . PRO A 1 123 ? 11.021 4.289 -28.073 1.00 87.94 123 PRO A CA 1
ATOM 955 C C . PRO A 1 123 ? 10.287 5.636 -28.074 1.00 87.94 123 PRO A C 1
ATOM 957 O O . PRO A 1 123 ? 10.272 6.348 -27.064 1.00 87.94 123 PR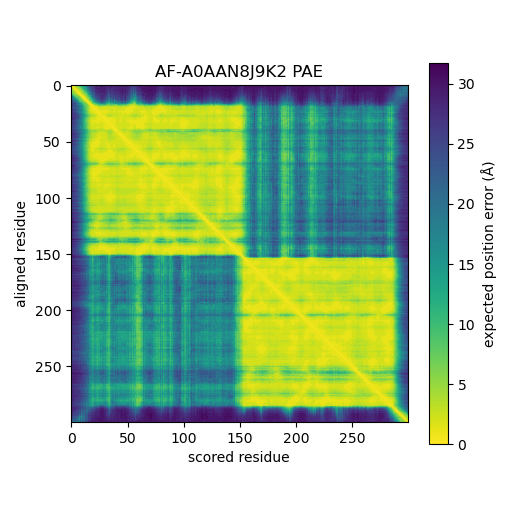O A O 1
ATOM 960 N N . ALA A 1 124 ? 9.621 5.975 -29.183 1.00 89.69 124 ALA A N 1
ATOM 961 C CA . ALA A 1 124 ? 8.927 7.258 -29.348 1.00 89.69 124 ALA A CA 1
ATOM 962 C C . ALA A 1 124 ? 7.904 7.531 -28.228 1.00 89.69 124 ALA A C 1
ATOM 964 O O . ALA A 1 124 ? 7.748 8.667 -27.783 1.00 89.69 124 ALA A O 1
ATOM 965 N N . ALA A 1 125 ? 7.259 6.479 -27.711 1.00 91.19 125 ALA A N 1
ATOM 966 C CA . ALA A 1 125 ? 6.289 6.576 -26.626 1.00 91.19 125 ALA A CA 1
ATOM 967 C C . ALA A 1 125 ? 6.877 7.102 -25.300 1.00 91.19 125 ALA A C 1
ATOM 969 O O . ALA A 1 125 ? 6.116 7.643 -24.494 1.00 91.19 125 ALA A O 1
ATOM 970 N N . LEU A 1 126 ? 8.196 6.977 -25.093 1.00 91.31 126 LEU A N 1
ATOM 971 C CA . LEU A 1 126 ? 8.926 7.345 -23.870 1.00 91.31 126 LEU A CA 1
ATOM 972 C C . LEU A 1 126 ? 9.943 8.479 -24.073 1.00 91.31 126 LEU A C 1
ATOM 974 O O . LEU A 1 126 ? 10.601 8.904 -23.115 1.00 91.31 126 LEU A O 1
ATOM 978 N N . ASN A 1 127 ? 10.097 8.980 -25.299 1.00 87.62 127 ASN A N 1
ATOM 979 C CA . ASN A 1 127 ? 11.042 10.050 -25.591 1.00 87.62 127 ASN A CA 1
ATOM 980 C C . ASN A 1 127 ? 10.647 11.346 -24.856 1.00 87.62 127 ASN A C 1
ATOM 982 O O . ASN A 1 127 ? 9.515 11.808 -24.977 1.00 87.62 127 ASN A O 1
ATOM 986 N N . GLY A 1 128 ? 11.565 11.900 -24.058 1.00 85.56 128 GLY A N 1
ATOM 987 C CA . GLY A 1 128 ? 11.342 13.115 -23.261 1.00 85.56 128 GLY A CA 1
ATOM 988 C C . GLY A 1 128 ? 10.327 13.014 -22.109 1.00 85.56 128 GLY A C 1
ATOM 989 O O . GLY A 1 128 ? 10.016 14.037 -21.508 1.00 85.56 128 GLY A O 1
ATOM 990 N N . LYS A 1 129 ? 9.793 11.824 -21.785 1.00 91.38 129 LYS A N 1
ATOM 991 C CA . LYS A 1 129 ? 8.731 11.670 -20.763 1.00 91.38 129 LYS A CA 1
ATOM 992 C C . LYS A 1 129 ? 9.205 11.182 -19.393 1.00 91.38 129 LYS A C 1
ATOM 994 O O . LYS A 1 129 ? 8.460 11.282 -18.421 1.00 91.38 129 LYS A O 1
ATOM 999 N N . ALA A 1 130 ? 10.405 10.617 -19.324 1.00 94.31 130 ALA A N 1
ATOM 1000 C CA . ALA A 1 130 ? 10.954 9.993 -18.127 1.00 94.31 130 ALA A CA 1
ATOM 1001 C C . ALA A 1 130 ? 12.484 9.925 -18.200 1.00 94.31 130 ALA A C 1
ATOM 1003 O O . ALA A 1 130 ? 13.055 10.063 -19.289 1.00 94.31 130 ALA A O 1
ATOM 1004 N N . ASP A 1 131 ? 13.122 9.645 -17.068 1.00 95.50 131 ASP A N 1
ATOM 1005 C CA . ASP A 1 131 ? 14.557 9.383 -16.989 1.00 95.50 131 ASP A CA 1
ATOM 1006 C C . ASP A 1 131 ? 14.839 7.892 -17.191 1.00 95.50 131 ASP A C 1
ATOM 1008 O O . ASP A 1 131 ? 14.047 7.039 -16.786 1.00 95.50 131 ASP A O 1
ATOM 1012 N N . TRP A 1 132 ? 15.996 7.572 -17.769 1.00 95.81 132 TRP A N 1
ATOM 1013 C CA . TRP A 1 132 ? 16.578 6.240 -17.618 1.00 95.81 132 TRP A CA 1
ATOM 1014 C C . TRP A 1 132 ? 17.137 6.116 -16.205 1.00 95.81 132 TRP A C 1
ATOM 1016 O O . TRP A 1 132 ? 17.965 6.938 -15.810 1.00 95.81 132 TRP A O 1
ATOM 1026 N N . ILE A 1 133 ? 16.695 5.115 -15.451 1.00 97.50 133 ILE A N 1
ATOM 1027 C CA . ILE A 1 133 ? 17.121 4.905 -14.065 1.00 97.50 133 ILE A CA 1
ATOM 1028 C C . ILE A 1 133 ? 17.835 3.567 -13.882 1.00 97.50 133 ILE A C 1
ATOM 1030 O O . ILE A 1 133 ? 17.558 2.610 -14.603 1.00 97.50 133 ILE A O 1
ATOM 1034 N N . TRP A 1 134 ? 18.734 3.513 -12.900 1.00 96.62 134 TRP A N 1
ATOM 1035 C CA . TRP A 1 134 ? 19.450 2.304 -12.484 1.00 96.62 134 TRP A CA 1
ATOM 1036 C C . TRP A 1 134 ? 19.820 2.355 -10.992 1.00 96.62 134 TRP A C 1
ATOM 1038 O O . TRP A 1 134 ? 19.452 3.299 -10.282 1.00 96.62 134 TRP A O 1
ATOM 1048 N N . THR A 1 135 ? 20.563 1.357 -10.508 1.00 95.12 135 THR A N 1
ATOM 1049 C CA . THR A 1 135 ? 21.304 1.443 -9.239 1.00 95.12 135 THR A CA 1
ATOM 1050 C C . THR A 1 135 ? 22.524 2.356 -9.381 1.00 95.12 135 THR A C 1
ATOM 1052 O O . THR A 1 135 ? 22.966 2.684 -10.480 1.00 95.12 135 THR A O 1
ATOM 1055 N N . ASN A 1 136 ? 23.106 2.774 -8.253 1.00 89.44 136 ASN A N 1
ATOM 1056 C CA . ASN A 1 136 ? 24.307 3.619 -8.218 1.00 89.44 136 ASN A CA 1
ATOM 1057 C C . ASN A 1 136 ? 25.593 2.913 -8.695 1.00 89.44 136 ASN A C 1
ATOM 1059 O O . ASN A 1 136 ? 26.664 3.523 -8.678 1.00 89.44 136 ASN A O 1
ATOM 1063 N N . ILE A 1 137 ? 25.498 1.652 -9.115 1.00 84.81 137 ILE A N 1
ATOM 1064 C CA . ILE A 1 137 ? 26.599 0.839 -9.616 1.00 84.81 137 ILE A CA 1
ATOM 1065 C C . ILE A 1 137 ? 26.329 0.541 -11.101 1.00 84.81 137 ILE A C 1
ATOM 1067 O O . ILE A 1 137 ? 25.549 -0.333 -11.463 1.00 84.81 137 ILE A O 1
ATOM 1071 N N . PHE A 1 138 ? 26.987 1.308 -11.971 1.00 80.38 138 PHE A N 1
ATOM 1072 C CA . PHE A 1 138 ? 26.878 1.205 -13.431 1.00 80.38 138 PHE A CA 1
ATOM 1073 C C . PHE A 1 138 ? 27.980 0.323 -14.045 1.00 80.38 138 PHE A C 1
ATOM 1075 O O . PHE A 1 138 ? 28.870 -0.160 -13.340 1.00 80.38 138 PHE A O 1
ATOM 1082 N N . TRP A 1 139 ? 27.959 0.200 -15.378 1.00 81.94 139 TRP A N 1
ATOM 1083 C CA . TRP A 1 139 ? 29.018 -0.399 -16.201 1.00 81.94 139 TRP A CA 1
ATOM 1084 C C . TRP A 1 139 ? 29.160 -1.918 -16.016 1.00 81.94 139 TRP A C 1
ATOM 1086 O O . TRP A 1 139 ? 30.254 -2.425 -15.778 1.00 81.94 139 TRP A O 1
ATOM 1096 N N . GLY A 1 140 ? 28.036 -2.638 -16.093 1.00 76.94 140 GLY A N 1
ATOM 1097 C CA . GLY A 1 140 ? 27.983 -4.105 -16.111 1.00 76.94 140 GLY A CA 1
ATOM 1098 C C . GLY A 1 140 ? 28.256 -4.783 -14.767 1.00 76.94 140 GLY A C 1
ATOM 1099 O O . GLY A 1 140 ? 28.440 -5.996 -14.712 1.00 76.94 140 GLY A O 1
ATOM 1100 N N . ARG A 1 141 ? 28.320 -4.017 -13.674 1.00 85.62 141 ARG A N 1
ATOM 1101 C CA . ARG A 1 141 ? 28.545 -4.558 -12.325 1.00 85.62 141 ARG A CA 1
ATOM 1102 C C . ARG A 1 141 ? 27.257 -5.077 -11.691 1.00 85.62 141 ARG A C 1
ATOM 1104 O O . ARG A 1 141 ? 27.233 -6.211 -11.224 1.00 85.62 141 ARG A O 1
ATOM 1111 N N . ASP A 1 142 ? 26.201 -4.271 -11.722 1.00 91.94 142 ASP A N 1
ATOM 1112 C CA . ASP A 1 142 ? 24.857 -4.722 -11.374 1.00 91.94 142 ASP A CA 1
ATOM 1113 C C . ASP A 1 142 ? 24.170 -5.169 -12.663 1.00 91.94 142 ASP A C 1
ATOM 1115 O O . ASP A 1 142 ? 23.741 -4.336 -13.456 1.00 91.94 142 ASP A O 1
ATOM 1119 N N . THR A 1 143 ? 24.109 -6.481 -12.891 1.00 93.94 143 THR A N 1
ATOM 1120 C CA . THR A 1 143 ? 23.521 -7.064 -14.110 1.00 93.94 143 THR A CA 1
ATOM 1121 C C . THR A 1 143 ? 22.031 -7.338 -13.968 1.00 93.94 143 THR A C 1
ATOM 1123 O O . THR A 1 143 ? 21.315 -7.396 -14.955 1.00 93.94 143 THR A O 1
ATOM 1126 N N . THR A 1 144 ? 21.519 -7.504 -12.748 1.00 96.69 144 THR A N 1
ATOM 1127 C CA . THR A 1 144 ? 20.079 -7.601 -12.485 1.00 96.69 144 THR A CA 1
ATOM 1128 C C . THR A 1 144 ? 19.697 -6.598 -11.419 1.00 96.69 144 THR A C 1
ATOM 1130 O O . THR A 1 144 ? 20.263 -6.604 -10.329 1.00 96.69 144 THR A O 1
ATOM 1133 N N . VAL A 1 145 ? 18.706 -5.768 -11.722 1.00 97.56 145 VAL A N 1
ATOM 1134 C CA . VAL A 1 145 ? 18.197 -4.747 -10.813 1.00 97.56 145 VAL A CA 1
ATOM 1135 C C . VAL A 1 145 ? 16.701 -4.923 -10.614 1.00 97.56 145 VAL A C 1
ATOM 1137 O O . VAL A 1 145 ? 15.949 -5.190 -11.549 1.00 97.56 145 VAL A O 1
ATOM 1140 N N . TYR A 1 146 ? 16.281 -4.742 -9.370 1.00 98.56 146 TYR A N 1
ATOM 1141 C CA . TYR A 1 146 ? 14.904 -4.739 -8.911 1.00 98.56 146 TYR A CA 1
ATOM 1142 C C . TYR A 1 146 ? 14.584 -3.305 -8.504 1.00 98.56 146 TYR A C 1
ATOM 1144 O O . TYR A 1 146 ? 15.172 -2.794 -7.553 1.00 98.56 146 TYR A O 1
ATOM 1152 N N . CYS A 1 147 ? 13.702 -2.633 -9.237 1.00 98.50 147 CYS A N 1
ATOM 1153 C CA . CYS A 1 147 ? 13.273 -1.269 -8.943 1.00 98.50 147 CYS A CA 1
ATOM 1154 C C . CYS A 1 147 ? 11.772 -1.237 -8.693 1.00 98.50 147 CYS A C 1
ATOM 1156 O O . CYS A 1 147 ? 11.005 -1.816 -9.454 1.00 98.50 147 CYS A O 1
ATOM 1158 N N . ARG A 1 148 ? 11.331 -0.520 -7.664 1.00 97.94 148 ARG A N 1
ATOM 1159 C CA . ARG A 1 148 ? 9.912 -0.384 -7.330 1.00 97.94 148 ARG A CA 1
ATOM 1160 C C . ARG A 1 148 ? 9.532 1.054 -7.025 1.00 97.94 148 ARG A C 1
ATOM 1162 O O . ARG A 1 148 ? 10.369 1.886 -6.653 1.00 97.94 148 ARG A O 1
ATOM 1169 N N . LYS A 1 149 ? 8.243 1.333 -7.185 1.00 95.69 149 LYS A N 1
ATOM 1170 C CA . LYS A 1 149 ? 7.631 2.615 -6.868 1.00 95.69 149 LYS A CA 1
ATOM 1171 C C . LYS A 1 149 ? 6.256 2.393 -6.271 1.00 95.69 149 LYS A C 1
ATOM 1173 O O . LYS A 1 149 ? 5.409 1.744 -6.877 1.00 95.69 149 LYS A O 1
ATOM 1178 N N . VAL A 1 150 ? 6.029 2.998 -5.112 1.00 89.12 150 VAL A N 1
ATOM 1179 C CA . VAL A 1 150 ? 4.680 3.192 -4.583 1.00 89.12 150 VAL A CA 1
ATOM 1180 C C . VAL A 1 150 ? 4.003 4.274 -5.425 1.00 89.12 150 VAL A C 1
ATOM 1182 O O . VAL A 1 150 ? 4.517 5.392 -5.527 1.00 89.12 150 VAL A O 1
ATOM 1185 N N . ILE A 1 151 ? 2.898 3.912 -6.073 1.00 84.94 151 ILE A N 1
ATOM 1186 C CA . ILE A 1 151 ? 2.149 4.748 -7.023 1.00 84.94 151 ILE A CA 1
ATOM 1187 C C . ILE A 1 151 ? 0.684 4.942 -6.649 1.00 84.94 151 ILE A C 1
ATOM 1189 O O . ILE A 1 151 ? 0.055 5.869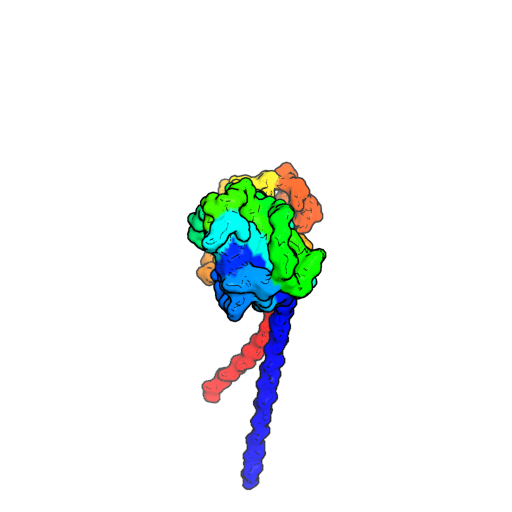 -7.162 1.00 84.94 151 ILE A O 1
ATOM 1193 N N . GLY A 1 152 ? 0.149 4.091 -5.772 1.00 70.25 152 GLY A N 1
ATOM 1194 C CA . GLY A 1 152 ? -1.218 4.229 -5.302 1.00 70.25 152 GLY A CA 1
ATOM 1195 C C . GLY A 1 152 ? -1.384 5.554 -4.579 1.00 70.25 152 GLY A C 1
ATOM 1196 O O . GLY A 1 152 ? -0.551 5.934 -3.749 1.00 70.25 152 GLY A O 1
ATOM 1197 N N . ARG A 1 153 ? -2.499 6.243 -4.839 1.00 61.41 153 ARG A N 1
ATOM 1198 C CA . ARG A 1 153 ? -2.980 7.342 -3.988 1.00 61.41 153 ARG A CA 1
ATOM 1199 C C . ARG A 1 153 ? -3.612 6.766 -2.723 1.00 61.41 153 ARG A C 1
ATOM 1201 O O . ARG A 1 153 ? -4.741 7.105 -2.385 1.00 61.41 153 ARG A O 1
ATOM 1208 N N . GLY A 1 154 ? -2.888 5.856 -2.074 1.00 70.38 154 GLY A N 1
ATOM 1209 C CA . GLY A 1 154 ? -3.378 5.098 -0.941 1.00 70.38 154 GLY A CA 1
ATOM 1210 C C . GLY A 1 154 ? -3.969 6.019 0.115 1.00 70.38 154 GLY A C 1
ATOM 1211 O O . GLY A 1 154 ? -3.553 7.172 0.286 1.00 70.38 154 GLY A O 1
ATOM 1212 N N . ILE A 1 155 ? -4.949 5.505 0.839 1.00 81.44 155 ILE A N 1
ATOM 1213 C CA . ILE A 1 155 ? -5.498 6.214 1.976 1.00 81.44 155 ILE A CA 1
ATOM 1214 C C . ILE A 1 155 ? -4.409 6.220 3.051 1.00 81.44 155 ILE A C 1
ATOM 1216 O O . ILE A 1 155 ? -4.108 5.217 3.694 1.00 81.44 155 ILE A O 1
ATOM 1220 N N . SER A 1 156 ? -3.779 7.374 3.219 1.00 86.94 156 SER A N 1
ATOM 1221 C CA . SER A 1 156 ? -2.837 7.621 4.307 1.00 86.94 156 SER A CA 1
ATOM 1222 C C . SER A 1 156 ? -3.556 8.164 5.535 1.00 86.94 156 SER A C 1
ATOM 1224 O O . SER A 1 156 ? -4.633 8.750 5.411 1.00 86.94 156 SER A O 1
ATOM 1226 N N . GLY A 1 157 ? -2.978 8.022 6.722 1.00 91.06 157 GLY A N 1
ATOM 1227 C CA . GLY A 1 157 ? -3.548 8.615 7.922 1.00 91.06 157 GLY A CA 1
ATOM 1228 C C . GLY A 1 157 ? -2.803 8.270 9.193 1.00 91.06 157 GLY A C 1
ATOM 1229 O O . GLY A 1 157 ? -1.649 7.849 9.171 1.00 91.06 157 GLY A O 1
ATOM 1230 N N . HIS A 1 158 ? -3.485 8.469 10.311 1.00 95.81 158 HIS A N 1
ATOM 1231 C CA . HIS A 1 158 ? -2.963 8.191 11.638 1.00 95.81 158 HIS A CA 1
ATOM 1232 C C . HIS A 1 158 ? -3.986 7.391 12.431 1.00 95.81 158 HIS A C 1
ATOM 1234 O O . HIS A 1 158 ? -5.188 7.636 12.309 1.00 95.81 158 HIS A O 1
ATOM 1240 N N . ALA A 1 159 ? -3.509 6.469 13.259 1.00 97.38 159 ALA A N 1
ATOM 1241 C CA . ALA A 1 159 ? -4.340 5.710 14.184 1.00 97.38 159 ALA A CA 1
ATOM 1242 C C . ALA A 1 159 ? -3.618 5.504 15.514 1.00 97.38 159 ALA A C 1
ATOM 1244 O O . ALA A 1 159 ? -2.388 5.488 15.562 1.00 97.38 159 ALA A O 1
ATOM 1245 N N . THR A 1 160 ? -4.380 5.366 16.587 1.00 97.25 160 THR A N 1
ATOM 1246 C CA . THR A 1 160 ? -3.878 4.975 17.900 1.00 97.25 160 THR A CA 1
ATOM 1247 C C . THR A 1 160 ? -4.978 4.280 18.695 1.00 97.25 160 THR A C 1
ATOM 1249 O O . THR A 1 160 ? -6.169 4.438 18.394 1.00 97.25 160 THR A O 1
ATOM 1252 N N . CYS A 1 161 ? -4.585 3.501 19.6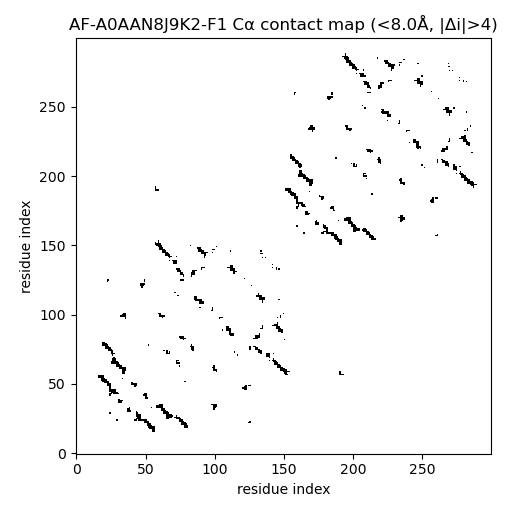96 1.00 96.31 161 CYS A N 1
ATOM 1253 C CA . CYS A 1 161 ? -5.506 2.867 20.622 1.00 96.31 161 CYS A CA 1
ATOM 1254 C C . CYS A 1 161 ? -4.851 2.703 21.997 1.00 96.31 161 CYS A C 1
ATOM 1256 O O . CYS A 1 161 ? -3.666 2.387 22.081 1.00 96.31 161 CYS A O 1
ATOM 1258 N N . ASP A 1 162 ? -5.633 2.923 23.047 1.00 95.06 162 ASP A N 1
ATOM 1259 C CA . ASP A 1 162 ? -5.251 2.718 24.441 1.00 95.06 162 ASP A CA 1
ATOM 1260 C C . ASP A 1 162 ? -5.660 1.290 24.847 1.00 95.06 162 ASP A C 1
ATOM 1262 O O . ASP A 1 162 ? -6.846 1.018 25.020 1.00 95.06 162 ASP A O 1
ATOM 1266 N N . ASN A 1 163 ? -4.765 0.293 24.869 1.00 93.75 163 ASN A N 1
ATOM 1267 C CA . ASN A 1 163 ? -3.294 0.364 24.913 1.00 93.75 163 ASN A CA 1
ATOM 1268 C C . ASN A 1 163 ? -2.567 -0.280 23.719 1.00 93.75 163 ASN A C 1
ATOM 1270 O O . ASN A 1 163 ? -1.471 0.146 23.348 1.00 93.75 163 ASN A O 1
ATOM 1274 N N . ARG A 1 164 ? -3.120 -1.364 23.167 1.00 97.31 164 ARG A N 1
ATOM 1275 C CA . ARG A 1 164 ? -2.472 -2.166 22.122 1.00 97.31 164 ARG A CA 1
ATOM 1276 C C . ARG A 1 164 ? -3.391 -2.369 20.930 1.00 97.31 164 ARG A C 1
ATOM 1278 O O . ARG A 1 164 ? -4.417 -3.041 21.029 1.00 97.31 164 ARG A O 1
ATOM 1285 N N . MET A 1 165 ? -2.970 -1.840 19.792 1.00 98.00 165 MET A N 1
ATOM 1286 C CA . MET A 1 165 ? -3.696 -1.842 18.533 1.00 98.00 165 MET A CA 1
ATOM 1287 C C . MET A 1 165 ? -3.280 -3.018 17.640 1.00 98.00 165 MET A C 1
ATOM 1289 O O . MET A 1 165 ? -2.104 -3.355 17.522 1.00 98.00 165 MET A O 1
ATOM 1293 N N . GLN A 1 166 ? -4.251 -3.613 16.954 1.00 98.12 166 GLN A N 1
ATOM 1294 C CA . GLN A 1 166 ? -4.035 -4.382 15.730 1.00 98.12 166 GLN A CA 1
ATOM 1295 C C . GLN A 1 166 ? -4.933 -3.778 14.649 1.00 98.12 166 GLN A C 1
ATOM 1297 O O . GLN A 1 166 ? -6.153 -3.734 14.817 1.00 98.12 166 GLN A O 1
ATOM 1302 N N . PHE A 1 167 ? -4.331 -3.279 13.572 1.00 98.00 167 PHE A N 1
ATOM 1303 C CA . PHE A 1 167 ? -5.039 -2.639 12.466 1.00 98.00 167 PHE A CA 1
ATOM 1304 C C . PHE A 1 167 ? -5.147 -3.594 11.276 1.00 98.00 167 PHE A C 1
ATOM 1306 O O . PHE A 1 167 ? -4.201 -4.317 10.964 1.00 98.00 167 PHE A O 1
ATOM 1313 N N . TYR A 1 168 ? -6.284 -3.551 10.590 1.00 97.62 168 TYR A N 1
ATOM 1314 C CA . TYR A 1 168 ? -6.585 -4.362 9.421 1.00 97.62 168 TYR A CA 1
ATOM 1315 C C . TYR A 1 168 ? -7.192 -3.498 8.315 1.00 97.62 168 TYR A C 1
ATOM 1317 O O . TYR A 1 168 ? -8.009 -2.614 8.590 1.00 97.62 168 TYR A O 1
ATOM 1325 N N . ALA A 1 169 ? -6.846 -3.805 7.067 1.00 93.62 169 ALA A N 1
ATOM 1326 C CA . ALA A 1 169 ? -7.556 -3.333 5.881 1.00 93.62 169 ALA A CA 1
ATOM 1327 C C . ALA A 1 169 ? -7.977 -4.548 5.053 1.00 93.62 169 ALA A C 1
ATOM 1329 O O . ALA A 1 169 ? -7.132 -5.368 4.702 1.00 93.62 169 ALA A O 1
ATOM 1330 N N . ASP A 1 170 ? -9.278 -4.689 4.800 1.00 92.44 170 ASP A N 1
ATOM 1331 C CA . ASP A 1 170 ? -9.879 -5.839 4.109 1.00 92.44 170 ASP A CA 1
ATOM 1332 C C . ASP A 1 170 ? -9.402 -7.201 4.654 1.00 92.44 170 ASP A C 1
ATOM 1334 O O . ASP A 1 170 ? -9.121 -8.141 3.916 1.00 92.44 170 ASP A O 1
ATOM 1338 N N . GLY A 1 171 ? -9.271 -7.295 5.976 1.00 90.38 171 GLY A N 1
ATOM 1339 C CA . GLY A 1 171 ? -8.783 -8.475 6.685 1.00 90.38 171 GLY A CA 1
ATOM 1340 C C . GLY A 1 171 ? -7.270 -8.706 6.664 1.00 90.38 171 GLY A C 1
ATOM 1341 O O . GLY A 1 171 ? -6.779 -9.581 7.376 1.00 90.38 171 GLY A O 1
ATOM 1342 N N . VAL A 1 172 ? -6.501 -7.898 5.933 1.00 87.56 172 VAL A N 1
ATOM 1343 C CA . VAL A 1 172 ? -5.035 -7.958 5.947 1.00 87.56 172 VAL A CA 1
ATOM 1344 C C . VAL A 1 172 ? -4.503 -7.190 7.161 1.00 87.56 172 VAL A C 1
ATOM 1346 O O . VAL A 1 172 ? -4.795 -5.998 7.282 1.00 87.56 172 VAL A O 1
ATOM 1349 N N . PRO A 1 173 ? -3.723 -7.818 8.062 1.00 90.88 173 PRO A N 1
ATOM 1350 C CA . PRO A 1 173 ? -3.145 -7.134 9.213 1.00 90.88 173 PRO A CA 1
ATOM 1351 C C . PRO A 1 173 ? -1.980 -6.221 8.808 1.00 90.88 173 PRO A C 1
ATOM 1353 O O . PRO A 1 173 ? -1.108 -6.616 8.034 1.00 90.88 173 PRO A O 1
ATOM 1356 N N . TYR A 1 174 ? -1.916 -5.034 9.411 1.00 86.69 174 TYR A N 1
ATOM 1357 C CA . TYR A 1 174 ? -0.790 -4.104 9.304 1.00 86.69 174 TYR A CA 1
ATOM 1358 C C . TYR A 1 174 ? -0.144 -3.938 10.677 1.00 86.69 174 TYR A C 1
ATOM 1360 O O . TYR A 1 174 ? -0.833 -3.755 11.680 1.00 86.69 174 TYR A O 1
ATOM 1368 N N . THR A 1 175 ? 1.187 -4.001 10.715 1.00 83.56 175 THR A N 1
ATOM 1369 C CA . THR A 1 175 ? 1.975 -3.795 11.937 1.00 83.56 175 THR A CA 1
ATOM 1370 C C . THR A 1 175 ? 2.731 -2.481 11.845 1.00 83.56 175 THR A C 1
ATOM 1372 O O . THR A 1 175 ? 3.407 -2.217 10.849 1.00 83.56 175 THR A O 1
ATOM 1375 N N . HIS A 1 176 ? 2.673 -1.688 12.908 1.00 87.62 176 HIS A N 1
ATOM 1376 C CA . HIS A 1 176 ? 3.363 -0.410 13.000 1.00 87.62 176 HIS A CA 1
ATOM 1377 C C . HIS A 1 176 ? 4.172 -0.310 14.293 1.00 87.62 176 HIS A C 1
ATOM 1379 O O . HIS A 1 176 ? 3.934 -0.999 15.282 1.00 87.62 176 HIS A O 1
ATOM 1385 N N . VAL A 1 177 ? 5.136 0.610 14.294 1.00 82.06 177 VAL A N 1
ATOM 1386 C CA . VAL A 1 177 ? 6.058 0.813 15.423 1.00 82.06 177 VAL A CA 1
ATOM 1387 C C . VAL A 1 177 ? 5.334 1.275 16.695 1.00 82.06 177 VAL A C 1
ATOM 1389 O O . VAL A 1 177 ? 5.737 0.899 17.791 1.00 82.06 177 VAL A O 1
ATOM 1392 N N . ASN A 1 178 ? 4.265 2.064 16.559 1.00 90.69 178 ASN A N 1
ATOM 1393 C CA . ASN A 1 178 ? 3.573 2.706 17.682 1.00 90.69 178 ASN A CA 1
ATOM 1394 C C . ASN A 1 178 ? 2.296 1.968 18.115 1.00 90.69 178 ASN A C 1
ATOM 1396 O O . ASN A 1 178 ? 1.528 2.502 18.905 1.00 90.69 178 ASN A O 1
ATOM 1400 N N . ASP A 1 179 ? 2.068 0.737 17.646 1.00 92.44 179 ASP A N 1
ATOM 1401 C CA . ASP A 1 179 ? 0.835 -0.008 17.943 1.00 92.44 179 ASP A CA 1
ATOM 1402 C C . ASP A 1 179 ? 0.661 -0.352 19.435 1.00 92.44 179 ASP A C 1
ATOM 1404 O O . ASP A 1 179 ? -0.424 -0.754 19.834 1.00 92.44 179 ASP A O 1
ATOM 1408 N N . ASN A 1 180 ? 1.696 -0.190 20.268 1.00 95.00 180 ASN A N 1
ATOM 1409 C CA . ASN A 1 180 ? 1.645 -0.427 21.719 1.00 95.00 180 ASN A CA 1
ATOM 1410 C C . ASN A 1 180 ? 1.852 0.857 22.555 1.00 95.00 180 ASN A C 1
ATOM 1412 O O . ASN A 1 180 ? 2.253 0.762 23.713 1.00 95.00 180 ASN A O 1
ATOM 1416 N N . ASP A 1 181 ? 1.692 2.047 21.968 1.00 92.06 181 ASP A N 1
ATOM 1417 C CA . ASP A 1 181 ? 1.894 3.330 22.656 1.00 92.06 181 ASP A CA 1
ATOM 1418 C C . ASP A 1 181 ? 0.825 4.339 22.223 1.00 92.06 181 ASP A C 1
ATOM 1420 O O . ASP A 1 181 ? 0.961 4.998 21.190 1.00 92.06 181 ASP A O 1
ATOM 1424 N N . TRP A 1 182 ? -0.231 4.484 23.028 1.00 92.25 182 TRP A N 1
ATOM 1425 C CA . TRP A 1 182 ? -1.375 5.339 22.699 1.00 92.25 182 TRP A CA 1
ATOM 1426 C C . TRP A 1 182 ? -1.037 6.836 22.642 1.00 92.25 182 TRP A C 1
ATOM 1428 O O . TRP A 1 182 ? -1.721 7.625 21.981 1.00 92.25 182 TRP A O 1
ATOM 1438 N N . THR A 1 183 ? 0.057 7.240 23.297 1.00 91.88 183 THR A N 1
ATOM 1439 C CA . THR A 1 183 ? 0.544 8.628 23.284 1.00 91.88 183 THR A CA 1
ATOM 1440 C C . THR A 1 183 ? 1.178 8.999 21.941 1.00 91.88 183 THR A C 1
ATOM 1442 O O . THR A 1 183 ? 1.384 10.179 21.635 1.00 91.88 183 THR A O 1
ATOM 1445 N N . LYS A 1 184 ? 1.435 7.999 21.088 1.00 92.19 184 LYS A N 1
ATOM 1446 C CA . LYS A 1 184 ? 1.905 8.152 19.713 1.00 92.19 184 LYS A CA 1
ATOM 1447 C C . LYS A 1 184 ? 0.866 7.610 18.735 1.00 92.19 184 LYS A C 1
ATOM 1449 O O . LYS A 1 184 ? 0.055 6.745 19.038 1.00 92.19 184 LYS A O 1
ATOM 1454 N N . SER A 1 185 ? 0.877 8.144 17.518 1.00 91.88 185 SER A N 1
ATOM 1455 C CA . SER A 1 185 ? 0.071 7.594 16.427 1.00 91.88 185 SER A CA 1
ATOM 1456 C C . SER A 1 185 ? 0.919 6.701 15.530 1.00 91.88 185 SER A C 1
ATOM 1458 O O . SER A 1 185 ? 2.031 7.090 15.154 1.00 91.88 185 SER A O 1
ATOM 1460 N N . SER A 1 186 ? 0.367 5.574 15.106 1.00 93.00 186 SER A N 1
ATOM 1461 C CA . SER A 1 186 ? 0.852 4.801 13.964 1.00 93.00 186 SER A CA 1
ATOM 1462 C C . SER A 1 186 ? 0.520 5.530 12.660 1.00 93.00 186 SER A C 1
ATOM 1464 O O . SER A 1 186 ? -0.539 6.151 12.545 1.00 93.00 186 SER A O 1
ATOM 1466 N N . ILE A 1 187 ? 1.439 5.489 11.691 1.00 86.75 187 ILE A N 1
ATOM 1467 C CA . ILE A 1 187 ? 1.230 6.033 10.342 1.00 86.75 187 ILE A CA 1
ATOM 1468 C C . ILE A 1 187 ? 0.583 4.939 9.500 1.00 86.75 187 ILE A C 1
ATOM 1470 O O . ILE A 1 187 ? 1.171 3.875 9.329 1.00 86.75 187 ILE A O 1
ATOM 1474 N N . ILE A 1 188 ? -0.608 5.220 8.982 1.00 89.75 188 ILE A N 1
ATOM 1475 C CA . ILE A 1 188 ? -1.404 4.295 8.178 1.00 89.75 188 ILE A CA 1
ATOM 1476 C C . ILE A 1 188 ? -1.192 4.602 6.698 1.00 89.75 188 ILE A C 1
ATOM 1478 O O . ILE A 1 188 ? -1.190 5.769 6.303 1.00 89.75 188 ILE A O 1
ATOM 1482 N N . GLY A 1 189 ? -1.051 3.554 5.891 1.00 84.38 189 GLY A N 1
ATOM 1483 C CA . GLY A 1 189 ? -1.086 3.607 4.433 1.00 84.38 189 GLY A CA 1
ATOM 1484 C C . GLY A 1 189 ? -1.749 2.341 3.903 1.00 84.38 189 GLY A C 1
ATOM 1485 O O . GLY A 1 189 ? -1.210 1.253 4.082 1.00 84.38 189 GLY A O 1
ATOM 1486 N N . ILE A 1 190 ? -2.924 2.488 3.295 1.00 83.00 190 ILE A N 1
ATOM 1487 C CA . ILE A 1 190 ? -3.734 1.380 2.766 1.00 83.00 190 ILE A CA 1
ATOM 1488 C C . ILE A 1 190 ? -4.146 1.670 1.314 1.00 83.00 190 ILE A C 1
ATOM 1490 O O . ILE A 1 190 ? -4.129 2.839 0.912 1.00 83.00 190 ILE A O 1
ATOM 1494 N N . PRO A 1 191 ? -4.515 0.651 0.522 1.00 78.56 191 PRO A N 1
ATOM 1495 C CA . PRO A 1 191 ? -5.080 0.859 -0.811 1.00 78.56 191 PRO A CA 1
ATOM 1496 C C . PRO A 1 191 ? -6.282 1.822 -0.809 1.00 78.56 191 PRO A C 1
ATOM 1498 O O . PRO A 1 191 ? -7.032 1.906 0.159 1.00 78.56 191 PRO A O 1
ATOM 1501 N N . ASP A 1 192 ? -6.500 2.554 -1.900 1.00 75.56 192 ASP A N 1
ATOM 1502 C CA . ASP A 1 192 ? -7.657 3.453 -2.044 1.00 75.56 192 ASP A CA 1
ATOM 1503 C C . ASP A 1 192 ? -8.977 2.718 -2.316 1.00 75.56 192 ASP A C 1
ATOM 1505 O O . ASP A 1 192 ? -10.047 3.226 -1.978 1.00 75.56 192 ASP A O 1
ATOM 1509 N N . ASN A 1 193 ? -8.903 1.495 -2.840 1.00 69.75 193 ASN A N 1
ATOM 1510 C CA . ASN A 1 193 ? -10.035 0.589 -2.990 1.00 69.75 193 ASN A CA 1
ATOM 1511 C C . ASN A 1 193 ? -10.348 -0.226 -1.724 1.00 69.75 193 ASN A C 1
ATOM 1513 O O . ASN A 1 193 ? -11.170 -1.142 -1.808 1.00 69.75 193 ASN A O 1
ATOM 1517 N N . THR A 1 194 ? -9.717 0.071 -0.578 1.00 84.88 194 THR A N 1
ATOM 1518 C CA . THR A 1 194 ? -10.051 -0.612 0.675 1.00 84.88 194 THR A CA 1
ATOM 1519 C C . THR A 1 194 ? -11.543 -0.483 0.963 1.00 84.88 194 THR A C 1
ATOM 1521 O O . THR A 1 194 ? -12.102 0.615 0.952 1.00 84.88 194 THR A O 1
ATOM 1524 N N . GLN A 1 195 ? -12.203 -1.608 1.228 1.00 89.06 195 GLN A N 1
ATOM 1525 C CA . GLN A 1 195 ? -13.639 -1.648 1.493 1.00 89.06 195 GLN A CA 1
ATOM 1526 C C . GLN A 1 195 ? -13.939 -1.498 2.978 1.00 89.06 195 GLN A C 1
ATOM 1528 O O . GLN A 1 195 ? -14.892 -0.803 3.340 1.00 89.06 195 GLN A O 1
ATOM 1533 N N . VAL A 1 196 ? -13.135 -2.130 3.832 1.00 96.44 196 VAL A N 1
ATOM 1534 C CA . VAL A 1 196 ? -13.297 -2.143 5.285 1.00 96.44 196 VAL A CA 1
ATOM 1535 C C . VAL A 1 196 ? -11.962 -1.887 5.968 1.00 96.44 196 VAL A C 1
ATOM 1537 O O . VAL A 1 196 ? -10.945 -2.488 5.636 1.00 96.44 196 VAL A O 1
ATOM 1540 N N . ILE A 1 197 ? -11.990 -1.027 6.982 1.00 97.94 197 ILE A N 1
ATOM 1541 C CA . ILE A 1 197 ? -10.924 -0.935 7.981 1.00 97.94 197 ILE A CA 1
ATOM 1542 C C . ILE A 1 197 ? -11.422 -1.498 9.305 1.00 97.94 197 ILE A C 1
ATOM 1544 O O . ILE A 1 197 ? -12.583 -1.307 9.681 1.00 97.94 197 ILE A O 1
ATOM 1548 N N . ALA A 1 198 ? -10.534 -2.182 10.012 1.00 98.56 198 ALA A N 1
ATOM 1549 C CA . ALA A 1 198 ? -10.831 -2.853 11.264 1.00 98.56 198 ALA A CA 1
ATOM 1550 C C . ALA A 1 198 ? -9.706 -2.605 12.272 1.00 98.56 198 ALA A C 1
ATOM 1552 O O . ALA A 1 198 ? -8.526 -2.595 11.928 1.00 98.56 198 ALA A O 1
ATOM 1553 N N . ILE A 1 199 ? -10.071 -2.379 13.529 1.00 98.75 199 ILE A N 1
ATOM 1554 C CA . ILE A 1 199 ? -9.149 -2.150 14.634 1.00 98.75 199 ILE A CA 1
ATOM 1555 C C . ILE A 1 199 ? -9.579 -3.027 15.795 1.00 98.75 199 ILE A C 1
ATOM 1557 O O . ILE A 1 199 ? -10.683 -2.886 16.317 1.00 98.75 199 ILE A O 1
ATOM 1561 N N . LYS A 1 200 ? -8.682 -3.911 16.216 1.00 98.62 200 LYS A N 1
ATOM 1562 C CA . LYS A 1 200 ? -8.771 -4.551 17.520 1.00 98.62 200 LYS A CA 1
ATOM 1563 C C . LYS A 1 200 ? -7.930 -3.735 18.487 1.00 98.62 200 LYS A C 1
ATOM 1565 O O . LYS A 1 200 ? -6.769 -3.453 18.197 1.00 98.62 200 LYS A O 1
ATOM 1570 N N . CYS A 1 201 ? -8.507 -3.379 19.622 1.00 98.38 201 CYS A N 1
ATOM 1571 C CA . CYS A 1 201 ? -7.814 -2.687 20.692 1.00 98.38 201 CYS A CA 1
ATOM 1572 C C . CYS A 1 201 ? -7.891 -3.505 21.974 1.00 98.38 201 CYS A C 1
ATOM 1574 O O . CYS A 1 201 ? -8.966 -3.969 22.351 1.00 98.38 201 CYS A O 1
ATOM 1576 N N . LEU A 1 202 ? -6.744 -3.699 22.613 1.00 97.81 202 LEU A N 1
ATOM 1577 C CA . LEU A 1 202 ? -6.617 -4.305 23.931 1.00 97.81 202 LEU A CA 1
ATOM 1578 C C . LEU A 1 202 ? -6.254 -3.204 24.930 1.00 97.81 202 LEU A C 1
ATOM 1580 O O . LEU A 1 202 ? -5.191 -2.592 24.811 1.00 97.81 202 LEU A O 1
ATOM 1584 N N . ASP A 1 203 ? -7.136 -2.970 25.890 1.00 95.62 203 ASP A N 1
ATOM 1585 C CA . ASP A 1 203 ? -6.944 -2.071 27.018 1.00 95.62 203 ASP A CA 1
ATOM 1586 C C . ASP A 1 203 ? -6.393 -2.845 28.230 1.00 95.62 203 ASP A C 1
ATOM 1588 O O . ASP A 1 203 ? -6.909 -3.903 28.601 1.00 95.62 203 ASP A O 1
ATOM 1592 N N . TYR A 1 204 ? -5.322 -2.326 28.833 1.00 91.94 204 TYR A N 1
ATOM 1593 C CA . TYR A 1 204 ? -4.757 -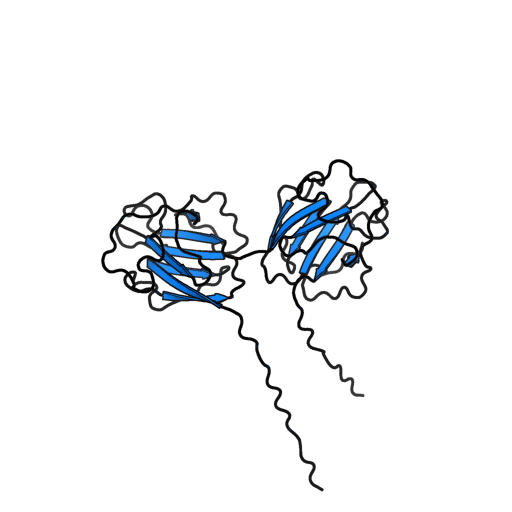2.819 30.094 1.00 91.94 204 TYR A CA 1
ATOM 1594 C C . TYR A 1 204 ? -5.105 -1.912 31.281 1.00 91.94 204 TYR A C 1
ATOM 1596 O O . TYR A 1 204 ? -4.759 -2.236 32.419 1.00 91.94 204 TYR A O 1
ATOM 1604 N N . GLY A 1 205 ? -5.704 -0.753 31.009 1.00 87.88 205 GLY A N 1
ATOM 1605 C CA . GLY A 1 205 ? -6.012 0.272 31.984 1.00 87.88 205 GLY A CA 1
ATOM 1606 C C . GLY A 1 205 ? -7.451 0.210 32.481 1.00 87.88 205 GLY A C 1
ATOM 1607 O O . GLY A 1 205 ? -8.068 -0.846 32.600 1.00 87.88 205 GLY A O 1
ATOM 1608 N N . VAL A 1 206 ? -7.943 1.389 32.856 1.00 88.88 206 VAL A N 1
ATOM 1609 C CA . VAL A 1 206 ? -9.321 1.602 33.315 1.00 88.88 206 VAL A CA 1
ATOM 1610 C C . VAL A 1 206 ? -10.190 2.159 32.188 1.00 88.88 206 VAL A C 1
ATOM 1612 O O . VAL A 1 206 ? -11.408 2.012 32.245 1.00 88.88 206 VAL A O 1
ATOM 1615 N N . VAL A 1 20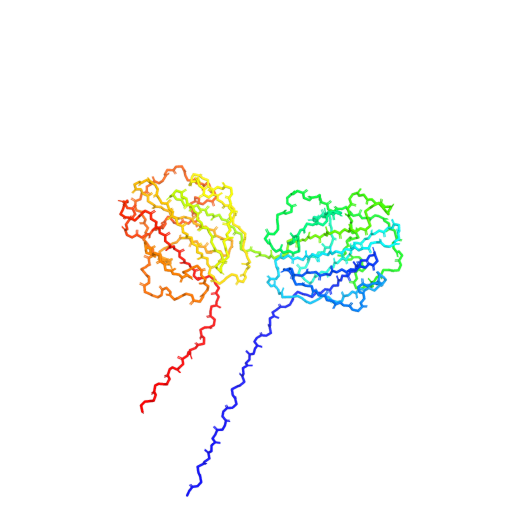7 ? -9.586 2.827 31.198 1.00 94.06 207 VAL A N 1
ATOM 1616 C CA . VAL A 1 207 ? -10.314 3.503 30.126 1.00 94.06 207 VAL A CA 1
ATOM 1617 C C . VAL A 1 207 ? -9.764 3.113 28.762 1.00 94.06 207 VAL A C 1
ATOM 1619 O O . VAL A 1 207 ? -8.630 3.444 28.433 1.00 94.06 207 VAL A O 1
ATOM 1622 N N . GLY A 1 208 ? -10.609 2.479 27.950 1.00 95.44 208 GLY A N 1
ATOM 1623 C CA . GLY A 1 208 ? -10.281 2.098 26.580 1.00 95.44 208 GLY A CA 1
ATOM 1624 C C . GLY A 1 208 ? -10.646 3.179 25.563 1.00 95.44 208 GLY A C 1
ATOM 1625 O O . GLY A 1 208 ? -11.661 3.874 25.690 1.00 95.44 208 GLY A O 1
ATOM 1626 N N . GLY A 1 209 ? -9.836 3.308 24.512 1.00 97.06 209 GLY A N 1
ATOM 1627 C CA . GLY A 1 209 ? -10.113 4.237 23.420 1.00 97.06 209 GLY A CA 1
ATOM 1628 C C . GLY A 1 209 ? -9.432 3.862 22.107 1.00 97.06 209 GLY A C 1
ATOM 1629 O O . GLY A 1 209 ? -8.283 3.435 22.087 1.00 97.06 209 GLY A O 1
ATOM 1630 N N . ILE A 1 210 ? -10.125 4.076 20.986 1.00 98.31 210 ILE A N 1
ATOM 1631 C CA . ILE A 1 210 ? -9.568 4.020 19.625 1.00 98.31 210 ILE A CA 1
ATOM 1632 C C . ILE A 1 210 ? -9.724 5.389 18.966 1.00 98.31 210 ILE A C 1
ATOM 1634 O O . ILE A 1 210 ? -10.779 6.019 19.079 1.00 98.31 210 ILE A O 1
ATOM 1638 N N . LYS A 1 211 ? -8.705 5.844 18.231 1.00 97.75 211 LYS A N 1
ATOM 1639 C CA . LYS A 1 211 ? -8.764 7.100 17.476 1.00 97.75 211 LYS A CA 1
ATOM 1640 C C . LYS A 1 211 ? -8.038 6.987 16.142 1.00 97.75 211 LYS A C 1
ATOM 1642 O O . LYS A 1 211 ? -6.875 6.602 16.103 1.00 97.75 211 LYS A O 1
ATOM 1647 N N . LEU A 1 212 ? -8.698 7.358 15.046 1.00 97.88 212 LEU A N 1
ATOM 1648 C CA . LEU A 1 212 ? -8.120 7.306 13.700 1.00 97.88 212 LEU A CA 1
ATOM 1649 C C . LEU A 1 212 ? -8.655 8.429 12.808 1.00 97.88 212 LEU A C 1
ATOM 1651 O O . LEU A 1 212 ? -9.827 8.793 12.882 1.00 97.88 212 LEU A O 1
ATOM 1655 N N . ALA A 1 213 ? -7.789 8.962 11.946 1.00 97.19 213 ALA A N 1
ATOM 1656 C CA . ALA A 1 213 ? -8.139 9.920 10.901 1.00 97.19 213 ALA A CA 1
ATOM 1657 C C . ALA A 1 213 ? -7.352 9.621 9.622 1.00 97.19 213 ALA A C 1
ATOM 1659 O O . ALA A 1 213 ? -6.123 9.516 9.653 1.00 97.19 213 ALA A O 1
ATOM 1660 N N . LEU A 1 214 ? -8.059 9.537 8.500 1.00 93.94 214 LEU A N 1
ATOM 1661 C CA . LEU A 1 214 ? -7.519 9.203 7.189 1.00 93.94 214 LEU A CA 1
ATOM 1662 C C . LEU A 1 214 ? -7.658 10.370 6.200 1.00 93.94 214 LEU A C 1
ATOM 1664 O O . LEU A 1 214 ? -8.481 11.273 6.351 1.00 93.94 214 LEU A O 1
ATOM 1668 N N . SER A 1 215 ? -6.827 10.344 5.165 1.00 89.00 215 SER A N 1
ATOM 1669 C CA . SER A 1 215 ? -6.724 11.353 4.103 1.00 89.00 215 SER A CA 1
ATOM 1670 C C . SER A 1 215 ? -7.943 11.403 3.183 1.00 89.00 215 SER A C 1
ATOM 1672 O O . SER A 1 215 ? -8.207 12.450 2.600 1.00 89.00 215 SER A O 1
ATOM 1674 N N . ASN A 1 216 ? -8.730 10.326 3.110 1.00 84.25 216 ASN A N 1
ATOM 1675 C CA . ASN A 1 216 ? -10.011 10.291 2.398 1.00 84.25 216 ASN A CA 1
ATOM 1676 C C . ASN A 1 216 ? -11.192 10.825 3.235 1.00 84.25 216 ASN A C 1
ATOM 1678 O O . ASN A 1 216 ? -12.343 10.707 2.825 1.00 84.25 216 ASN A O 1
ATOM 1682 N N . GLY A 1 217 ? -10.926 11.387 4.419 1.00 89.75 217 GLY A N 1
ATOM 1683 C CA . GLY A 1 217 ? -11.941 11.972 5.296 1.00 89.75 217 GLY A CA 1
ATOM 1684 C C . GLY A 1 217 ? -12.588 10.992 6.276 1.00 89.75 217 GLY A C 1
ATOM 1685 O O . GLY A 1 217 ? -13.326 11.434 7.159 1.00 89.75 217 GLY A O 1
ATOM 1686 N N . VAL A 1 218 ? -12.291 9.690 6.185 1.00 95.12 218 VAL A N 1
ATOM 1687 C CA . VAL A 1 218 ? -12.717 8.719 7.200 1.00 95.12 218 VAL A CA 1
ATOM 1688 C C . VAL A 1 218 ? -12.048 9.052 8.529 1.00 95.12 218 VAL A C 1
ATOM 1690 O O . VAL A 1 218 ? -10.837 9.253 8.608 1.00 95.12 218 VAL A O 1
ATOM 1693 N N . LYS A 1 219 ? -12.838 9.080 9.597 1.00 97.56 219 LYS A N 1
ATOM 1694 C CA . LYS A 1 219 ? -12.374 9.327 10.961 1.00 97.56 219 LYS A CA 1
ATOM 1695 C C . LYS A 1 219 ? -13.182 8.504 11.951 1.00 97.56 219 LYS A C 1
ATOM 1697 O O . LYS A 1 219 ? -14.298 8.086 11.641 1.00 97.56 219 LYS A O 1
ATOM 1702 N N . THR A 1 220 ? -12.626 8.262 13.129 1.00 98.44 220 THR A N 1
ATOM 1703 C CA . THR A 1 220 ? -13.371 7.659 14.235 1.00 98.44 220 THR A CA 1
ATOM 1704 C C . THR A 1 220 ? -14.419 8.633 14.754 1.00 98.44 220 THR A C 1
ATOM 1706 O O . THR A 1 220 ? -14.126 9.788 15.076 1.00 98.44 220 THR A O 1
ATOM 1709 N N . ASP A 1 221 ? -15.656 8.152 14.774 1.00 97.50 221 ASP A N 1
ATOM 1710 C CA . ASP A 1 221 ? -16.859 8.829 15.245 1.00 97.50 221 ASP A CA 1
ATOM 1711 C C . ASP A 1 221 ? -17.922 7.774 15.618 1.00 97.50 221 ASP A C 1
ATOM 1713 O O . ASP A 1 221 ? -17.694 6.566 15.508 1.00 97.50 221 ASP A O 1
ATOM 1717 N N . ARG A 1 222 ? -19.115 8.219 16.030 1.00 97.88 222 ARG A N 1
ATOM 1718 C CA . ARG A 1 222 ? -20.223 7.329 16.433 1.00 97.88 222 ARG A CA 1
ATOM 1719 C C . ARG A 1 222 ? -20.726 6.392 15.331 1.00 97.88 222 ARG A C 1
ATOM 1721 O O . ARG A 1 222 ? -21.504 5.492 15.610 1.00 97.88 222 ARG A O 1
ATOM 1728 N N . THR A 1 223 ? -20.342 6.597 14.073 1.00 97.62 223 THR A N 1
ATOM 1729 C CA . THR A 1 223 ? -20.838 5.790 12.951 1.00 97.62 223 THR A CA 1
ATOM 1730 C C . THR A 1 223 ? -20.052 4.492 12.749 1.00 97.62 223 THR A C 1
ATOM 1732 O O . THR A 1 223 ? -20.356 3.730 11.826 1.00 97.62 223 THR A O 1
ATOM 1735 N N . TRP A 1 224 ? -19.026 4.246 13.563 1.00 98.56 224 TRP A N 1
ATOM 1736 C CA . TRP A 1 224 ? -18.302 2.978 13.622 1.00 98.56 224 TRP A CA 1
ATOM 1737 C C . TRP A 1 224 ? -19.131 1.894 14.304 1.00 98.56 224 TRP A C 1
ATOM 1739 O O . TRP A 1 224 ? -19.992 2.196 15.129 1.00 98.56 224 TRP A O 1
ATOM 1749 N N . LYS A 1 225 ? -18.869 0.634 13.957 1.00 98.69 225 LYS A N 1
ATOM 1750 C CA . LYS A 1 225 ? -19.481 -0.541 14.586 1.00 98.69 225 LYS A CA 1
ATOM 1751 C C . LYS A 1 225 ? -18.455 -1.209 15.486 1.00 98.69 225 LYS A C 1
ATOM 1753 O O . LYS A 1 225 ? -17.343 -1.453 15.025 1.00 98.69 225 LYS A O 1
ATOM 1758 N N . CYS A 1 226 ? -18.812 -1.494 16.736 1.00 98.62 226 CYS A N 1
ATOM 1759 C CA . CYS A 1 226 ? -17.883 -2.050 17.722 1.00 98.62 226 CYS A CA 1
ATOM 1760 C C . CYS A 1 226 ? -18.514 -3.183 18.536 1.00 98.62 226 CYS A C 1
ATOM 1762 O O . CYS A 1 226 ? -19.696 -3.129 18.859 1.00 98.62 226 CYS A O 1
ATOM 1764 N N . SER A 1 227 ? -17.712 -4.174 18.913 1.00 98.38 227 SER A N 1
ATOM 1765 C CA . SER A 1 227 ? -18.100 -5.300 19.765 1.00 98.38 227 SER A CA 1
ATOM 1766 C C . SER A 1 227 ? -16.969 -5.644 20.731 1.00 98.38 227 SER A C 1
ATOM 1768 O O . SER A 1 227 ? -15.798 -5.540 20.375 1.00 98.38 227 SER A O 1
ATOM 1770 N N . ALA A 1 228 ? -17.305 -6.079 21.944 1.00 97.88 228 ALA A N 1
ATOM 1771 C CA . ALA A 1 228 ? -16.344 -6.657 22.891 1.00 97.88 228 ALA A CA 1
ATOM 1772 C C . ALA A 1 228 ? -16.181 -8.181 22.711 1.00 97.88 228 ALA A C 1
ATOM 1774 O O . ALA A 1 228 ? -15.355 -8.821 23.358 1.00 97.88 228 ALA A O 1
ATOM 1775 N N . THR A 1 229 ? -16.976 -8.784 21.823 1.00 97.50 229 THR A N 1
ATOM 1776 C CA . THR A 1 229 ? -16.937 -10.219 21.526 1.00 97.50 229 THR A CA 1
ATOM 1777 C C . THR A 1 229 ? -16.217 -10.447 20.205 1.00 97.50 229 THR A C 1
ATOM 1779 O O . THR A 1 229 ? -16.535 -9.808 19.204 1.00 97.50 229 THR A O 1
ATOM 1782 N N . TYR A 1 230 ? -15.245 -11.360 20.207 1.00 97.81 230 TYR A N 1
ATOM 1783 C CA . TYR A 1 230 ? -14.571 -11.786 18.984 1.00 97.81 230 TYR A CA 1
ATOM 1784 C C . TYR A 1 230 ? -15.515 -12.608 18.113 1.00 97.81 230 TYR A C 1
ATOM 1786 O O . TYR A 1 230 ? -16.155 -13.542 18.596 1.00 97.81 230 TYR A O 1
ATOM 1794 N N . GLU A 1 231 ? -15.514 -12.323 16.817 1.00 98.12 231 GLU A N 1
ATOM 1795 C CA . GLU A 1 231 ? -16.216 -13.116 15.817 1.00 98.12 231 GLU A CA 1
ATOM 1796 C C . GLU A 1 231 ? -15.284 -13.372 14.642 1.00 98.12 231 GLU A C 1
ATOM 1798 O O . GLU A 1 231 ? -14.565 -12.480 14.202 1.00 98.12 231 GLU A O 1
ATOM 1803 N N . TYR A 1 232 ? -15.252 -14.604 14.144 1.00 97.25 232 TYR A N 1
ATOM 1804 C CA . TYR A 1 232 ? -14.324 -14.971 13.081 1.00 97.25 232 TYR A CA 1
ATOM 1805 C C . TYR A 1 232 ? -14.597 -14.178 11.794 1.00 97.25 232 TYR A C 1
ATOM 1807 O O . TYR A 1 232 ? -15.737 -14.109 11.333 1.00 97.25 232 TYR A O 1
ATOM 1815 N N . GLY A 1 233 ? -13.542 -13.603 11.210 1.00 96.06 233 GLY A N 1
ATOM 1816 C CA . GLY A 1 233 ? -13.616 -12.824 9.974 1.00 96.06 233 GLY A CA 1
ATOM 1817 C C . GLY A 1 233 ? -14.186 -11.412 10.132 1.00 96.06 233 GLY A C 1
ATOM 1818 O O . GLY A 1 233 ? -14.444 -10.766 9.122 1.00 96.06 233 GLY A O 1
ATOM 1819 N N . TRP A 1 234 ? -14.377 -10.905 11.357 1.00 98.31 234 TRP A N 1
ATOM 1820 C CA . TRP A 1 234 ? -14.891 -9.549 11.619 1.00 98.31 234 TRP A CA 1
ATOM 1821 C C . TRP A 1 234 ? -14.132 -8.440 10.866 1.00 98.31 234 TRP A C 1
ATOM 1823 O O . TRP A 1 234 ? -14.694 -7.397 10.526 1.00 98.31 234 TRP A O 1
ATOM 1833 N N . GLU A 1 235 ? -12.855 -8.665 10.581 1.00 98.19 235 GLU A N 1
ATOM 1834 C CA . GLU A 1 235 ? -11.963 -7.758 9.872 1.00 98.19 235 GLU A CA 1
ATOM 1835 C C . GLU A 1 235 ? -12.157 -7.725 8.344 1.00 98.19 235 GLU A C 1
ATOM 1837 O O . GLU A 1 235 ? -11.657 -6.802 7.696 1.00 98.19 235 GLU A O 1
ATOM 1842 N N . THR A 1 236 ? -12.857 -8.703 7.756 1.00 93.25 236 THR A N 1
ATOM 1843 C CA . THR A 1 236 ? -12.969 -8.836 6.295 1.00 93.25 236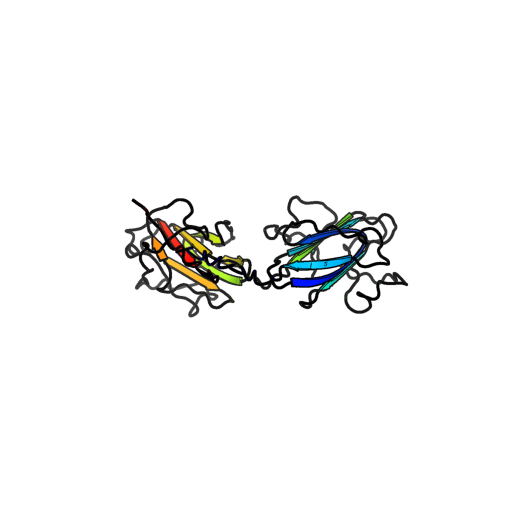 THR A CA 1
ATOM 1844 C C . THR A 1 236 ? -14.140 -8.031 5.723 1.00 93.25 236 THR A C 1
ATOM 1846 O O . THR A 1 236 ? -15.081 -7.675 6.451 1.00 93.25 236 THR A O 1
ATOM 1849 N N . PRO A 1 237 ? -14.129 -7.731 4.409 1.00 90.56 237 PRO A N 1
ATOM 1850 C CA . PRO A 1 237 ? -15.222 -7.031 3.757 1.00 90.56 237 PRO A CA 1
ATOM 1851 C C . PRO A 1 237 ? -16.550 -7.762 3.849 1.00 90.56 237 PRO A C 1
ATOM 1853 O O . PRO A 1 237 ? -17.563 -7.086 3.939 1.00 90.56 237 PRO A O 1
ATOM 1856 N N . GLU A 1 238 ? -16.579 -9.094 3.833 1.00 92.81 238 GLU A N 1
ATOM 1857 C CA . GLU A 1 238 ? -17.788 -9.928 3.745 1.00 92.81 238 GLU A CA 1
ATOM 1858 C C . GLU A 1 238 ? -18.580 -9.968 5.055 1.00 92.81 238 GLU A C 1
ATOM 1860 O O . GLU A 1 238 ? -19.796 -10.177 5.026 1.00 92.81 238 GLU A O 1
ATOM 1865 N N . PHE A 1 239 ? -17.922 -9.715 6.189 1.00 95.56 239 PHE A N 1
ATOM 1866 C CA . PHE A 1 239 ? -18.554 -9.767 7.502 1.00 95.56 239 PHE A CA 1
ATOM 1867 C C . PHE A 1 239 ? -19.724 -8.781 7.624 1.00 95.56 239 PHE A C 1
ATOM 1869 O O . PHE A 1 239 ? -19.622 -7.596 7.273 1.00 95.56 239 PHE A O 1
ATOM 1876 N N . ASN A 1 240 ? -20.852 -9.286 8.128 1.00 95.81 240 ASN A N 1
ATOM 1877 C CA . ASN A 1 240 ? -22.064 -8.514 8.374 1.00 95.81 240 ASN A CA 1
ATOM 1878 C C . ASN A 1 240 ? -22.067 -7.996 9.816 1.00 95.81 240 ASN A C 1
ATOM 1880 O O . ASN A 1 240 ? -22.335 -8.757 10.731 1.00 95.81 240 ASN A O 1
ATOM 1884 N N . ASP A 1 241 ? -21.843 -6.700 10.014 1.00 96.94 241 ASP A N 1
ATOM 1885 C CA . ASP A 1 241 ? -21.863 -6.042 11.328 1.00 96.94 241 ASP A CA 1
ATOM 1886 C C . ASP A 1 241 ? -23.180 -5.314 11.626 1.00 96.94 241 ASP A C 1
ATOM 1888 O O . ASP A 1 241 ? -23.243 -4.457 12.512 1.00 96.94 241 ASP A O 1
ATOM 1892 N N . GLY A 1 242 ? -24.254 -5.629 10.894 1.00 96.50 242 GLY A N 1
ATOM 1893 C CA . GLY A 1 242 ? -25.544 -4.956 11.052 1.00 96.50 242 GLY A CA 1
ATOM 1894 C C . GLY A 1 242 ? -26.099 -5.036 12.480 1.00 96.50 242 GLY A C 1
ATOM 1895 O O . GLY A 1 242 ? -26.763 -4.102 12.929 1.00 96.50 242 GLY A O 1
ATOM 1896 N N . TYR A 1 243 ? -25.775 -6.112 13.202 1.00 97.12 243 TYR A N 1
ATOM 1897 C CA . TYR A 1 243 ? -26.164 -6.336 14.597 1.00 97.12 243 TYR A CA 1
ATOM 1898 C C . TYR A 1 243 ? -25.175 -5.764 15.620 1.00 97.12 243 TYR A C 1
ATOM 1900 O O . TYR A 1 243 ? -25.512 -5.693 16.801 1.00 97.12 243 TYR A O 1
ATOM 1908 N N . TRP A 1 244 ? -23.979 -5.332 15.207 1.00 98.38 244 TRP A N 1
ATOM 1909 C CA . TRP A 1 244 ? -23.048 -4.685 16.128 1.00 98.38 244 TRP A CA 1
ATOM 1910 C C . TRP A 1 244 ? -23.598 -3.316 16.545 1.00 98.38 244 TRP A C 1
ATOM 1912 O O . TRP A 1 244 ? -24.148 -2.579 15.708 1.00 98.38 244 TRP A O 1
ATOM 1922 N N . PRO A 1 245 ? -23.460 -2.933 17.824 1.00 98.31 245 PRO A N 1
ATOM 1923 C CA . PRO A 1 245 ? -23.816 -1.596 18.254 1.00 98.31 245 PRO A CA 1
ATOM 1924 C C . PRO A 1 245 ? -22.898 -0.558 17.599 1.00 98.31 245 PRO A C 1
ATOM 1926 O O . PRO A 1 245 ? -21.765 -0.832 17.189 1.00 98.31 245 PRO A O 1
ATOM 1929 N N . TYR A 1 246 ? -23.419 0.659 17.481 1.00 98.62 246 TYR A N 1
ATOM 1930 C CA . TYR A 1 246 ? -22.596 1.807 17.130 1.00 98.62 246 TYR A CA 1
ATOM 1931 C C . TYR A 1 246 ? -21.604 2.114 18.248 1.00 98.62 246 TYR A C 1
ATOM 1933 O O . TYR A 1 246 ? -21.888 1.883 19.425 1.00 98.62 246 TYR A O 1
ATOM 1941 N N . ALA A 1 247 ? -20.457 2.667 17.875 1.00 98.50 247 ALA A N 1
ATOM 1942 C CA . ALA A 1 247 ? -19.457 3.083 18.833 1.00 98.50 247 ALA A CA 1
ATOM 1943 C C . ALA A 1 247 ? -19.979 4.229 19.713 1.00 98.50 247 ALA A C 1
ATOM 1945 O O . ALA A 1 247 ? -20.674 5.141 19.248 1.00 98.50 247 ALA A O 1
ATOM 1946 N N . VAL A 1 248 ? -19.602 4.207 20.987 1.00 98.12 248 VAL A N 1
ATOM 1947 C CA . VAL A 1 248 ? -19.826 5.328 21.902 1.00 98.12 248 VAL A CA 1
ATOM 1948 C C . VAL A 1 248 ? -18.611 6.245 21.900 1.00 98.12 248 VAL A C 1
ATOM 1950 O O . VAL A 1 248 ? -17.521 5.837 21.507 1.00 98.12 248 VAL A O 1
ATOM 1953 N N . LEU A 1 249 ? -18.810 7.489 22.334 1.00 97.75 249 LEU A N 1
ATOM 1954 C CA . LEU A 1 249 ? -17.719 8.429 22.574 1.00 97.75 249 LEU A CA 1
ATOM 1955 C C . LEU A 1 249 ? -17.446 8.426 24.078 1.00 97.75 249 LEU A C 1
ATOM 1957 O O . LEU A 1 249 ? -18.312 8.913 24.811 1.00 97.75 249 LEU A O 1
ATOM 1961 N N . PRO A 1 250 ? -16.320 7.863 24.541 1.00 94.81 250 PRO A N 1
ATOM 1962 C CA . PRO A 1 250 ? -15.942 7.947 25.941 1.00 94.81 250 PRO A CA 1
ATOM 1963 C C . PRO A 1 250 ? -15.893 9.403 26.409 1.00 94.81 250 PRO A C 1
ATOM 1965 O O . PRO A 1 250 ? -15.263 10.247 25.768 1.00 94.81 250 PRO A O 1
ATOM 1968 N N . ASP A 1 251 ? -16.554 9.691 27.527 1.00 91.25 251 ASP A N 1
ATOM 1969 C CA . ASP A 1 251 ? -16.449 10.981 28.212 1.00 91.25 251 ASP A CA 1
ATOM 1970 C C . ASP A 1 251 ? -15.237 10.945 29.149 1.00 91.25 251 ASP A C 1
ATOM 1972 O O . ASP A 1 251 ? -15.353 10.745 30.358 1.00 91.25 251 ASP A O 1
ATOM 1976 N N . PHE A 1 252 ? -14.049 10.996 28.547 1.00 91.25 252 PHE A N 1
ATOM 1977 C CA . PHE A 1 252 ? -12.772 10.942 29.248 1.00 91.25 252 PHE A CA 1
ATOM 1978 C C . PHE A 1 252 ? -11.730 11.803 28.530 1.00 91.25 252 PHE A C 1
ATOM 1980 O O . PHE A 1 252 ? -11.695 11.874 27.298 1.00 91.25 252 PHE A O 1
ATOM 1987 N N . ASP A 1 253 ? -10.873 12.460 29.310 1.00 90.19 253 ASP A N 1
ATOM 1988 C CA . ASP A 1 253 ? -9.768 13.259 28.793 1.00 90.19 253 ASP A CA 1
ATOM 1989 C C . ASP A 1 253 ? -8.458 12.466 28.849 1.00 90.19 253 ASP A C 1
ATOM 1991 O O . ASP A 1 253 ? -7.852 12.299 29.905 1.00 90.19 253 ASP A O 1
ATOM 1995 N N . TRP A 1 254 ? -7.997 12.017 27.681 1.00 89.25 254 TRP A N 1
ATOM 1996 C CA . TRP A 1 254 ? -6.693 11.366 27.507 1.00 89.25 254 TRP A CA 1
ATOM 1997 C C . TRP A 1 254 ? -5.496 12.321 27.668 1.00 89.25 254 TRP A C 1
ATOM 1999 O O . TRP A 1 254 ? -4.349 11.891 27.568 1.00 89.25 254 TRP A O 1
ATOM 2009 N N . GLY A 1 255 ? -5.714 13.623 27.879 1.00 87.38 255 GLY A N 1
ATOM 2010 C CA . GLY A 1 255 ? -4.647 14.599 28.084 1.00 87.38 255 GLY A CA 1
ATOM 2011 C C . GLY A 1 255 ? -3.715 14.713 26.873 1.00 87.38 255 GLY A C 1
ATOM 2012 O O . GLY A 1 255 ? -4.118 15.176 25.803 1.00 87.38 255 GLY A O 1
ATOM 2013 N N . SER A 1 256 ? -2.451 14.304 27.037 1.00 82.38 256 SER A N 1
ATOM 2014 C CA . SER A 1 256 ? -1.399 14.379 26.010 1.00 82.38 256 SER A CA 1
ATOM 2015 C C . SER A 1 256 ? -1.640 13.401 24.854 1.00 82.38 256 SER A C 1
ATOM 2017 O O . SER A 1 256 ? -1.098 12.300 24.815 1.00 82.38 256 SER A O 1
ATOM 2019 N N . GLN A 1 257 ? -2.444 13.829 23.884 1.00 84.19 257 GLN A N 1
ATOM 2020 C CA . GLN A 1 257 ? -2.797 13.045 22.699 1.00 84.19 257 GLN A CA 1
ATOM 2021 C C . GLN A 1 257 ? -1.816 13.279 21.533 1.00 84.19 257 GLN A C 1
ATOM 2023 O O . GLN A 1 257 ? -1.256 14.375 21.409 1.00 84.19 257 GLN A O 1
ATOM 2028 N N . PRO A 1 258 ? -1.660 12.312 20.604 1.00 87.06 258 PRO A N 1
ATOM 2029 C CA . PRO A 1 258 ? -0.840 12.502 19.412 1.00 87.06 258 PRO A CA 1
ATOM 2030 C C . PRO A 1 258 ? -1.288 13.729 18.603 1.00 87.06 258 PRO A C 1
ATOM 2032 O O . PRO A 1 258 ? -2.436 13.802 18.152 1.00 87.06 258 PRO A O 1
ATOM 2035 N N . ALA A 1 259 ? -0.372 14.671 18.350 1.00 87.31 259 ALA A N 1
ATOM 2036 C CA . ALA A 1 259 ? -0.674 15.924 17.644 1.00 87.31 259 ALA A CA 1
ATOM 2037 C C . ALA A 1 259 ? -1.330 15.697 16.268 1.00 87.31 259 ALA A C 1
ATOM 2039 O O . ALA A 1 259 ? -2.221 16.445 15.871 1.00 87.31 259 ALA A O 1
ATOM 2040 N N . ALA A 1 260 ? -0.954 14.618 15.574 1.00 87.81 260 ALA A N 1
ATOM 2041 C CA . ALA A 1 260 ? -1.502 14.247 14.271 1.00 87.81 260 ALA A CA 1
ATOM 2042 C C . ALA A 1 260 ? -3.003 13.886 14.286 1.00 87.81 260 ALA A C 1
ATOM 2044 O O . ALA A 1 260 ? -3.624 13.873 13.220 1.00 87.81 260 ALA A O 1
ATOM 2045 N N . LEU A 1 261 ? -3.581 13.609 15.464 1.00 90.94 261 LEU A N 1
ATOM 2046 C CA . LEU A 1 261 ? -4.985 13.229 15.676 1.00 90.94 261 LEU A CA 1
ATOM 2047 C C . LEU A 1 261 ? -5.776 14.250 16.508 1.00 90.94 261 LEU A C 1
ATOM 2049 O O . LEU A 1 261 ? -6.994 14.107 16.663 1.00 90.94 261 LEU A O 1
ATOM 2053 N N . ASN A 1 262 ? -5.116 15.276 17.048 1.00 87.56 262 ASN A N 1
ATOM 2054 C CA . ASN A 1 262 ? -5.778 16.294 17.854 1.00 87.56 262 ASN A CA 1
ATOM 2055 C C . ASN A 1 262 ? -6.785 17.091 17.002 1.00 87.56 262 ASN A C 1
ATOM 2057 O O . ASN A 1 262 ? -6.454 17.556 15.915 1.00 87.56 262 ASN A O 1
ATOM 2061 N N . GLY A 1 263 ? -8.039 17.182 17.454 1.00 86.12 263 GLY A N 1
ATOM 2062 C CA . GLY A 1 263 ? -9.134 17.850 16.733 1.00 86.12 263 GLY A CA 1
ATOM 2063 C C . GLY A 1 263 ? -9.582 17.208 15.406 1.00 86.12 263 GLY A C 1
ATOM 2064 O O . GLY A 1 263 ? -10.500 17.720 14.771 1.00 86.12 263 GLY A O 1
ATOM 2065 N N . ARG A 1 264 ? -8.972 16.096 14.965 1.00 91.75 264 ARG A N 1
ATOM 2066 C CA . ARG A 1 264 ? -9.250 15.478 13.648 1.00 91.75 264 ARG A CA 1
ATOM 2067 C C . ARG A 1 264 ? -10.197 14.280 13.698 1.00 91.75 264 ARG A C 1
ATOM 2069 O O . ARG A 1 264 ? -10.789 13.933 12.679 1.00 91.75 264 ARG A O 1
ATOM 2076 N N . ALA A 1 265 ? -10.348 13.668 14.866 1.00 94.50 265 ALA A N 1
ATOM 2077 C CA . ALA A 1 265 ? -11.194 12.504 15.099 1.00 94.50 265 ALA A CA 1
ATOM 2078 C C . ALA A 1 265 ? -11.664 12.455 16.558 1.00 94.50 265 ALA A C 1
ATOM 2080 O O . ALA A 1 265 ? -11.157 13.203 17.400 1.00 94.50 265 ALA A O 1
ATOM 2081 N N . GLN A 1 266 ? -12.610 11.570 16.859 1.00 96.00 266 GLN A N 1
ATOM 2082 C CA . GLN A 1 266 ? -13.129 11.345 18.208 1.00 96.00 266 GLN A CA 1
ATOM 2083 C C . GLN A 1 266 ? -12.593 10.022 18.758 1.00 96.00 266 GLN A C 1
ATOM 2085 O O . GLN A 1 266 ? -12.372 9.086 17.990 1.00 96.00 266 GLN A O 1
ATOM 2090 N N . TRP A 1 267 ? -12.378 9.944 20.071 1.00 97.19 267 TRP A N 1
ATOM 2091 C CA . TRP A 1 267 ? -12.161 8.655 20.724 1.00 97.19 267 TRP A CA 1
ATOM 2092 C C . TRP A 1 267 ? -13.452 7.844 20.658 1.00 97.19 267 TRP A C 1
ATOM 2094 O O . TRP A 1 267 ? -14.534 8.390 20.885 1.00 97.19 267 TRP A O 1
ATOM 2104 N N . ILE A 1 268 ? -13.334 6.567 20.309 1.00 98.56 268 ILE A N 1
ATOM 2105 C CA . ILE A 1 268 ? -14.460 5.643 20.214 1.00 98.56 268 ILE A CA 1
ATOM 2106 C C . ILE A 1 268 ? -14.187 4.366 21.003 1.00 98.56 268 ILE A C 1
ATOM 2108 O O . ILE A 1 268 ? -13.034 3.947 21.123 1.00 98.56 268 ILE A O 1
ATOM 2112 N N . TRP A 1 269 ? -15.252 3.747 21.509 1.00 98.31 269 TRP A N 1
ATOM 2113 C CA . TRP A 1 269 ? -15.217 2.445 22.181 1.00 98.31 269 TRP A CA 1
ATOM 2114 C C . TRP A 1 269 ? -16.604 1.775 22.160 1.00 98.31 269 TRP A C 1
ATOM 2116 O O . TRP A 1 269 ? -17.539 2.267 21.520 1.00 98.31 269 TRP A O 1
ATOM 2126 N N . THR A 1 270 ? -16.756 0.663 22.875 1.00 98.06 270 THR A N 1
ATOM 2127 C CA . THR A 1 270 ? -18.047 0.105 23.314 1.00 98.06 270 THR A CA 1
ATOM 2128 C C . THR A 1 270 ? -18.553 0.809 24.581 1.00 98.06 270 THR A C 1
ATOM 2130 O O . THR A 1 270 ? -17.863 1.632 25.181 1.00 98.06 270 THR A O 1
ATOM 2133 N N . THR A 1 271 ? -19.765 0.483 25.041 1.00 96.81 271 THR A N 1
ATOM 2134 C CA . THR A 1 271 ? -20.303 1.000 26.315 1.00 96.81 271 THR A CA 1
ATOM 2135 C C . THR A 1 271 ? -19.470 0.604 27.537 1.00 96.81 271 THR A C 1
ATOM 2137 O O . THR A 1 271 ? -19.575 1.271 28.561 1.00 96.81 271 THR A O 1
ATOM 2140 N N . GLY A 1 272 ? -18.641 -0.440 27.443 1.00 95.62 272 GLY A N 1
ATOM 2141 C CA . GLY A 1 272 ? -17.775 -0.915 28.519 1.00 95.62 272 GLY A CA 1
ATOM 2142 C C . GLY A 1 272 ? -16.424 -0.202 28.624 1.00 95.62 272 GLY A C 1
ATOM 2143 O O . GLY A 1 272 ? -15.440 -0.816 29.032 1.00 95.62 272 GLY A O 1
ATOM 2144 N N . PHE A 1 273 ? -16.355 1.073 28.229 1.00 94.12 273 PHE A N 1
ATOM 2145 C CA . PHE A 1 273 ? -15.108 1.842 28.179 1.00 94.12 273 PHE A CA 1
ATOM 2146 C C . PHE A 1 273 ? -14.520 2.192 29.546 1.00 94.12 273 PHE A C 1
ATOM 2148 O O . PHE A 1 273 ? -13.402 2.675 29.577 1.00 94.12 273 PHE A O 1
ATOM 2155 N N . TRP A 1 274 ? -15.226 1.945 30.654 1.00 94.12 274 TRP A N 1
ATOM 2156 C CA 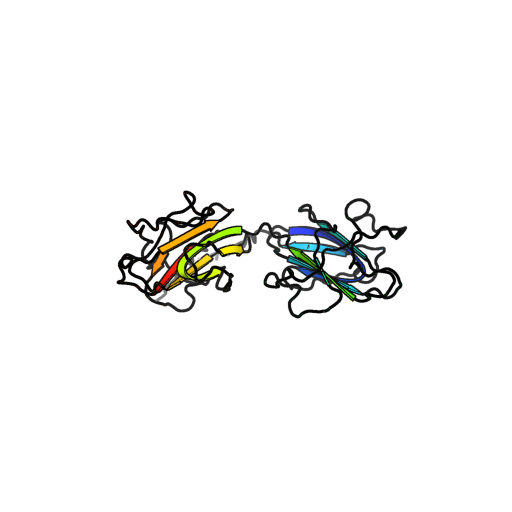. TRP A 1 274 ? -14.720 2.100 32.024 1.00 94.12 274 TRP A CA 1
ATOM 2157 C C . TRP A 1 274 ? -14.276 0.742 32.596 1.00 94.12 274 TRP A C 1
ATOM 2159 O O . TRP A 1 274 ? -14.708 0.333 33.677 1.00 94.12 274 TRP A O 1
ATOM 2169 N N . GLY A 1 275 ? -13.461 0.009 31.833 1.00 91.19 275 GLY A N 1
ATOM 2170 C CA . GLY A 1 275 ? -12.829 -1.239 32.263 1.00 91.19 275 GLY A CA 1
ATOM 2171 C C . GLY A 1 275 ? -13.740 -2.470 32.272 1.00 91.19 275 GLY A C 1
ATOM 2172 O O . GLY A 1 275 ? -13.335 -3.513 32.782 1.00 91.19 275 GLY A O 1
ATOM 2173 N N . GLN A 1 276 ? -14.961 -2.383 31.730 1.00 94.56 276 GLN A N 1
ATOM 2174 C CA . GLN A 1 276 ? -15.823 -3.563 31.569 1.00 94.56 276 GLN A CA 1
ATOM 2175 C C . GLN A 1 276 ? -15.396 -4.410 30.365 1.00 94.56 276 GLN A C 1
ATOM 2177 O O . GLN A 1 276 ? -15.465 -5.637 30.428 1.00 94.56 276 GLN A O 1
ATOM 2182 N N . ASP A 1 277 ? -14.921 -3.758 29.301 1.00 94.06 277 ASP A N 1
ATOM 2183 C CA . ASP A 1 277 ? -14.442 -4.406 28.084 1.00 94.06 277 ASP A CA 1
ATOM 2184 C C . ASP A 1 277 ? -12.932 -4.187 27.945 1.00 94.06 277 ASP A C 1
ATOM 2186 O O . ASP A 1 277 ? -12.483 -3.075 27.677 1.00 94.06 277 ASP A O 1
ATOM 2190 N N . THR A 1 278 ? -12.141 -5.251 28.093 1.00 95.31 278 THR A N 1
ATOM 2191 C CA . THR A 1 278 ? -10.675 -5.175 27.947 1.00 95.31 278 THR A CA 1
ATOM 2192 C C . THR A 1 278 ? -10.222 -5.333 26.502 1.00 95.31 278 THR A C 1
ATOM 2194 O O . THR A 1 278 ? -9.167 -4.845 26.128 1.00 95.31 278 THR A O 1
ATOM 2197 N N . THR A 1 279 ? -10.989 -6.022 25.656 1.00 98.00 279 THR A N 1
ATOM 2198 C CA . THR A 1 279 ? -10.694 -6.154 24.225 1.00 98.00 279 THR A CA 1
ATOM 2199 C C . THR A 1 279 ? -11.909 -5.751 23.417 1.00 98.00 279 THR A C 1
ATOM 2201 O O . THR A 1 279 ? -12.991 -6.297 23.617 1.00 98.00 279 THR A O 1
ATOM 2204 N N . VAL A 1 280 ? -11.714 -4.841 22.470 1.00 98.25 280 VAL A N 1
ATOM 2205 C CA . VAL A 1 280 ? -12.763 -4.371 21.568 1.00 98.25 280 VAL A CA 1
ATOM 2206 C C . VAL A 1 280 ? -12.330 -4.533 20.120 1.00 98.25 280 VAL A C 1
ATOM 2208 O O . VAL A 1 280 ? -11.175 -4.312 19.760 1.00 98.25 280 VAL A O 1
ATOM 2211 N N . TYR A 1 281 ? -13.292 -4.903 19.287 1.00 98.75 281 TYR A N 1
ATOM 2212 C CA . TYR A 1 281 ? -13.196 -5.058 17.847 1.00 98.75 281 TYR A CA 1
ATOM 2213 C C . TYR A 1 281 ? -14.084 -3.985 17.223 1.00 98.75 281 TYR A C 1
ATOM 2215 O O . TYR A 1 281 ? -15.296 -4.000 17.419 1.00 98.75 281 TYR A O 1
ATOM 2223 N N . CYS A 1 282 ? -13.500 -3.028 16.510 1.00 98.75 282 CYS A N 1
ATOM 2224 C CA . CYS A 1 282 ? -14.223 -1.946 15.848 1.00 98.75 282 CYS A CA 1
ATOM 2225 C C . CYS A 1 282 ? -13.937 -1.959 14.352 1.00 98.75 282 CYS A C 1
ATOM 2227 O O . CYS A 1 282 ? -12.784 -2.061 13.942 1.00 98.75 282 CYS A O 1
ATOM 2229 N N . ARG A 1 283 ? -14.963 -1.797 13.521 1.00 98.38 283 ARG A N 1
ATOM 2230 C CA . ARG A 1 283 ? -14.817 -1.780 12.063 1.00 98.38 283 ARG A CA 1
ATOM 2231 C C . ARG A 1 283 ? -15.644 -0.688 11.402 1.00 98.38 283 ARG A C 1
ATOM 2233 O O . ARG A 1 283 ? -16.615 -0.171 11.968 1.00 98.38 283 ARG A O 1
ATOM 2240 N N . LYS A 1 284 ? -15.234 -0.334 10.186 1.00 97.81 284 LYS A N 1
ATOM 2241 C CA . LYS A 1 284 ? -15.890 0.667 9.351 1.00 97.81 284 LYS A CA 1
ATOM 2242 C C . LYS A 1 284 ? -15.814 0.274 7.886 1.00 97.81 284 LYS A C 1
ATOM 2244 O O . LYS A 1 284 ? -14.727 0.098 7.346 1.00 97.81 284 LYS A O 1
ATOM 2249 N N . VAL A 1 285 ? -16.974 0.212 7.236 1.00 95.12 285 VAL A N 1
ATOM 2250 C CA . VAL A 1 285 ? -17.064 0.183 5.773 1.00 95.12 285 VAL A CA 1
ATOM 2251 C C . VAL A 1 285 ? -16.727 1.578 5.243 1.00 95.12 285 VAL A C 1
ATOM 2253 O O . VAL A 1 285 ? -17.345 2.562 5.658 1.00 95.12 285 VAL A O 1
ATOM 2256 N N . ILE A 1 286 ? -15.730 1.655 4.364 1.00 90.44 286 ILE A N 1
ATOM 2257 C CA . ILE A 1 286 ? -15.201 2.897 3.783 1.00 90.44 286 ILE A CA 1
ATOM 2258 C C . ILE A 1 286 ? -15.228 2.905 2.248 1.00 90.44 286 ILE A C 1
ATOM 2260 O O . ILE A 1 286 ? -15.150 3.978 1.654 1.00 90.44 286 ILE A O 1
ATOM 2264 N N . GLY A 1 287 ? -15.384 1.737 1.615 1.00 73.06 287 GLY A N 1
ATOM 2265 C CA . GLY A 1 287 ? -15.611 1.597 0.176 1.00 73.06 287 GLY A CA 1
ATOM 2266 C C . GLY A 1 287 ? -17.099 1.479 -0.171 1.00 73.06 287 GLY A C 1
ATOM 2267 O O . GLY A 1 287 ? -17.917 1.039 0.641 1.00 73.06 287 GLY A O 1
ATOM 2268 N N . TYR A 1 288 ? -17.474 1.855 -1.396 1.00 53.81 288 TYR A N 1
ATOM 2269 C CA . TYR A 1 288 ? -18.839 1.662 -1.891 1.00 53.81 288 TYR A CA 1
ATOM 2270 C C . TYR A 1 288 ? -19.111 0.172 -2.140 1.00 53.81 288 TYR A C 1
ATOM 2272 O O . TYR A 1 288 ? -18.672 -0.385 -3.144 1.00 53.81 288 TYR A O 1
ATOM 2280 N N . ARG A 1 289 ? -19.914 -0.471 -1.285 1.00 45.88 289 ARG A N 1
ATOM 2281 C CA . ARG A 1 289 ? -20.633 -1.688 -1.685 1.00 45.88 289 ARG A CA 1
ATOM 2282 C C . ARG A 1 289 ? -21.733 -1.277 -2.665 1.00 45.88 289 ARG A C 1
ATOM 2284 O O . ARG A 1 289 ? -22.720 -0.668 -2.254 1.00 45.88 289 ARG A O 1
ATOM 2291 N N . GLN A 1 290 ? -21.616 -1.647 -3.941 1.00 32.22 290 GLN A N 1
ATOM 2292 C CA . GLN A 1 290 ? -22.828 -1.878 -4.728 1.00 32.22 290 GLN A CA 1
ATOM 2293 C C . GLN A 1 290 ? -23.528 -3.075 -4.085 1.00 32.22 290 GLN A C 1
ATOM 2295 O O . GLN A 1 290 ? -23.142 -4.223 -4.288 1.00 32.22 290 GLN A O 1
ATOM 2300 N N . VAL A 1 291 ? -24.506 -2.811 -3.222 1.00 36.47 291 VAL A N 1
ATOM 2301 C CA . VAL A 1 291 ? -25.335 -3.867 -2.645 1.00 36.47 291 VAL A CA 1
ATOM 2302 C C . VAL A 1 291 ? -26.187 -4.424 -3.782 1.00 36.47 291 VAL A C 1
ATOM 2304 O O . VAL A 1 291 ? -27.203 -3.839 -4.152 1.00 36.47 291 VAL A O 1
ATOM 2307 N N . ALA A 1 292 ? -25.765 -5.549 -4.360 1.00 36.12 292 ALA A N 1
ATOM 2308 C CA . ALA A 1 292 ? -26.666 -6.385 -5.131 1.00 36.12 292 ALA A CA 1
ATOM 2309 C C . ALA A 1 292 ? -27.757 -6.865 -4.167 1.00 36.12 292 ALA A C 1
ATOM 2311 O O . ALA A 1 292 ? -27.491 -7.608 -3.221 1.00 36.12 292 ALA A O 1
ATOM 2312 N N . VAL A 1 293 ? -28.980 -6.381 -4.367 1.00 34.78 293 VAL A N 1
ATOM 2313 C CA . VAL A 1 293 ? -30.157 -6.836 -3.630 1.00 34.78 293 VAL A CA 1
ATOM 2314 C C . VAL A 1 293 ? -30.382 -8.301 -4.000 1.00 34.78 293 VAL A C 1
ATOM 2316 O O . VAL A 1 293 ? -30.926 -8.610 -5.058 1.00 34.78 293 VAL A O 1
ATOM 2319 N N . ALA A 1 294 ? -29.925 -9.217 -3.148 1.00 36.59 294 ALA A N 1
ATOM 2320 C CA . ALA A 1 294 ? -30.262 -10.626 -3.255 1.00 36.59 294 ALA A CA 1
ATOM 2321 C C . ALA A 1 294 ? -31.742 -10.789 -2.881 1.00 36.59 294 ALA A C 1
ATOM 2323 O O . ALA A 1 294 ? -32.106 -10.788 -1.706 1.00 36.59 294 ALA A O 1
ATOM 2324 N N . ALA A 1 295 ? -32.606 -10.888 -3.890 1.00 33.91 295 ALA A N 1
ATOM 2325 C CA . ALA A 1 295 ? -33.983 -11.312 -3.699 1.00 33.91 295 ALA A CA 1
ATOM 2326 C C . ALA A 1 295 ? -33.984 -12.794 -3.291 1.00 33.91 295 ALA A C 1
ATOM 2328 O O . ALA A 1 295 ? -33.766 -13.679 -4.119 1.00 33.91 295 ALA A O 1
ATOM 2329 N N . SER A 1 296 ? -34.218 -13.067 -2.010 1.00 37.97 296 SER A N 1
ATOM 2330 C CA . SER A 1 296 ? -34.529 -14.405 -1.522 1.00 37.97 296 SER A CA 1
ATOM 2331 C C . SER A 1 296 ? -35.872 -14.857 -2.104 1.00 37.97 296 SER A C 1
ATOM 2333 O O . SER A 1 296 ? -36.892 -14.198 -1.925 1.00 37.97 296 SER A O 1
ATOM 2335 N N . HIS A 1 297 ? -35.886 -15.991 -2.803 1.00 33.94 297 HIS A N 1
ATOM 2336 C CA . HIS A 1 297 ? -37.114 -16.745 -3.049 1.00 33.94 297 HIS A CA 1
ATOM 2337 C C . HIS A 1 297 ? -37.021 -18.059 -2.282 1.00 33.94 297 HIS A C 1
ATOM 2339 O O . HIS A 1 297 ? -36.282 -18.967 -2.654 1.00 33.94 297 HIS A O 1
ATOM 2345 N N . SER A 1 298 ? -37.771 -18.135 -1.186 1.00 38.19 298 SER A N 1
ATOM 2346 C CA . SER A 1 298 ? -38.180 -19.393 -0.576 1.00 38.19 298 SER A CA 1
ATOM 2347 C C . SER A 1 298 ? -39.392 -19.926 -1.336 1.00 38.19 298 SER A C 1
ATOM 2349 O O . SER A 1 298 ? -40.423 -19.252 -1.391 1.00 38.19 298 SER A O 1
ATOM 2351 N N . HIS A 1 299 ? -39.288 -21.134 -1.879 1.00 35.44 299 HIS A N 1
ATOM 2352 C CA . HIS A 1 299 ? -40.447 -21.905 -2.312 1.00 35.44 299 HIS A CA 1
ATOM 2353 C C . HIS A 1 299 ? -40.546 -23.176 -1.472 1.00 35.44 299 HIS A C 1
ATOM 2355 O O . HIS A 1 299 ? -39.708 -24.072 -1.565 1.00 35.44 299 HIS A O 1
ATOM 2361 N N . SER A 1 300 ? -41.562 -23.169 -0.611 1.00 33.25 300 SER A N 1
ATOM 2362 C CA . SER A 1 300 ? -42.447 -24.305 -0.344 1.00 33.25 300 SER A CA 1
ATOM 2363 C C . SER A 1 300 ? -43.350 -24.554 -1.545 1.00 33.25 300 SER A C 1
ATOM 2365 O O . SER A 1 300 ? -43.795 -23.526 -2.112 1.00 33.25 300 SER A O 1
#

Foldseek 3Di:
DDDDDDDDDPPPPPPPQDKKKWWKEKAAAKWKAFQRDTDDAPCRGPQLAIGIDIDGLLTFKIKMKHFHPFFFIWIWIAIPLLDTADQQKFKDLDDDPCCRHNQDDRPVTHTWDFDPDPPDNGHPRGPPRHGTTDPPDGTCPSRIMMIMDGDAPWWKWWKAKAAAKWKAFQNHTDDFPCRGPQLAIGIDTGTPQGFKIKMKHFHPDQFIWIWMAIPVLDTADQQKFKDLDDDPSLRHNPDDRVVGHTWDQDPDDPDNGHPRRVPSHTITDHPSRRVNRRIMMIMDGDHDPPPPPPDDDDDD

Nearest PDB structures (foldseek):
  8em5-assembly5_E  TM=5.050E-01  e=4.380E+00  Mycolicibacterium thermoresistibile
  6qe7-assembly1_A  TM=2.414E-01  e=5.155E+00  Acetivibrio thermocellus
  2vqi-assembly1_A-2  TM=1.884E-01  e=4.882E+00  Escherichia coli